Protein AF-0000000083435479 (afdb_homodimer)

Secondary structure (DSSP, 8-state):
-HHHHHHHHHHTT--TTSTTTTTHHHHHHHHHHHHTGGGG--HHHHHTT-EEE----S-EEEEEEEEEEEETTT--EEEEEEEEEEE-SSEEE-HHHHHHHHHHHHSSEE-HHHHHHHHHHHHHHHH--SEEEEEEEEEEHHHHSSSS--TT--EEEEEEEEHHHH-HHHHHHHHHHHS--/-HHHHHHHHHHTT--TTSTTTTTHHHHHHHHHHHHTGGGG--HHHHHTT-EEE----S-EEEEEEEEEEEETTT--EEEEEEEEEEE-SSEEE-HHHHHHHHHHHHSSEE-HHHHHHHHHHHHHHHH--SEEEEEEEEEEHHHHSSSS--TT--EEEEEEEEHHHH-HHHHHHHHHHHS--

Foldseek 3Di:
DLVVVCVVCVVVPHDCVDPPNVCVSVVVVVVLCQLQVLVVDDLCNQAVPFKDFDPFFDKDKDWFQKAWAAALVPRFIKIWIKIKIFGADRIDGDNVSLSVLLSSLRSRHDDVQVSQASSQVVVCVPRVTQKMKMKTKIDTCVQQVDDPNPPPDIDMYMDITHPCVVPVVNVVVSVVVRPDD/DLVVVCVVCVVVPHDCVDPPNVCVSVVVVVVLCQLQVLVVDDLCNQQVPFKDFDPFFDKDKDWFQKAWAAALVPRFIKIWIKIKIFGADRIDGDNVSLSVLLSSLRSRHDDVQVSQASSQVVVCVPRVTQKMKMKTKIDTCVQQVDDPNPPPDIDMYMDIDHPCVVPVVNVVVSVVVRPDD

pLDDT: mean 93.01, std 9.14, range [46.81, 98.81]

Nearest PDB structures (foldseek):
  1is7-assembly1_B  TM=9.855E-01  e=3.494E-28  Rattus norvegicus
  6z80-assembly1_A  TM=9.827E-01  e=1.754E-28  Homo sapiens
  1wm9-assembly1_A  TM=9.876E-01  e=1.303E-27  Thermus thermophilus HB8
  1is8-assembly1_D  TM=9.807E-01  e=4.025E-27  Rattus norvegicus
  1fb1-assembly1_C  TM=9.819E-01  e=9.837E-26  Homo sapiens

Sequence (362 aa):
MAGAVITLLECIGEDPTREGLVKTPMRMAKALLYNTKGYGQTLADVLNEAVFEEDHDEMVIVRDIDLYSMCEHHMVPFTGKVHIGYIPNGKVLGLSKLARVSEVFARRLQVQERLTKQIANAIMGVIEPKGVAVVIEATHMCMVMRGVEKSGASTVTSSVLGVFKSDPRTRSEFMSLIHRKMAGAVITLLECIGEDPTREGLVKTPMRMAKALLYNTKGYGQTLADVLNEAVFEEDHDEMVIVRDIDLYSMCEHHMVPFTGKVHIGYIPNGKVLGLSKLARVSEVFARRLQVQERLTKQIANAIMGVIEPKGVAVVIEATHMCMVMRGVEKSGASTVTSSVLGVFKSDPRTRSEFMSLIHRK

Radius of gyration: 23.78 Å; Cα contacts (8 Å, |Δi|>4): 732; chains: 2; bounding box: 47×68×49 Å

InterPro domains:
  IPR001474 GTP cyclohydrolase I [MF_00223] (1-179)
  IPR001474 GTP cyclohydrolase I [NF006826] (3-180)
  IPR001474 GTP cyclohydrolase I [PTHR11109] (1-180)
  IPR001474 GTP cyclohydrolase I [TIGR00063] (1-180)
  IPR018234 GTP cyclohydrolase I, conserved site [PS00859] (58-74)
  IPR018234 GTP cyclohydrolase I, conserved site [PS00860] (106-116)
  IPR020602 GTP cyclohydrolase I domain [PF01227] (3-178)
  IPR043133 GTP cyclohydrolase I, C-terminal/NADPH-dependent 7-cyano-7-deazaguanine reductase [G3DSA:3.30.1130.10] (49-181)
  IPR043134 GTP cyclohydrolase I, N-terminal domain [G3DSA:1.10.286.10] (1-46)

Organism: Bremia lactucae (NCBI:txid4779)

Structure (mmCIF, N/CA/C/O backbone):
data_AF-0000000083435479-model_v1
#
loop_
_entity.id
_entity.type
_entity.pdbx_description
1 polymer 'GTP cyclohydrolase 1'
#
loop_
_atom_site.group_PDB
_atom_site.id
_atom_site.type_symbol
_atom_site.label_atom_id
_atom_site.label_alt_id
_atom_site.label_comp_id
_atom_site.label_asym_id
_atom_site.label_entity_id
_atom_site.label_seq_id
_atom_site.pdbx_PDB_ins_code
_atom_site.Cartn_x
_atom_site.Cartn_y
_atom_site.Cartn_z
_atom_site.occupancy
_atom_site.B_iso_or_equiv
_atom_site.auth_seq_id
_atom_site.auth_comp_id
_atom_site.auth_asym_id
_atom_site.auth_atom_id
_atom_site.pdbx_PDB_model_num
ATOM 1 N N . MET A 1 1 ? -22.062 -3.887 -5.898 1 96.75 1 MET A N 1
ATOM 2 C CA . MET A 1 1 ? -20.766 -3.562 -5.289 1 96.75 1 MET A CA 1
ATOM 3 C C . MET A 1 1 ? -20.641 -2.062 -5.043 1 96.75 1 MET A C 1
ATOM 5 O O . MET A 1 1 ? -20.328 -1.635 -3.934 1 96.75 1 MET A O 1
ATOM 9 N N . ALA A 1 2 ? -21.047 -1.337 -6.055 1 97.75 2 ALA A N 1
ATOM 10 C CA . ALA A 1 2 ? -21 0.114 -5.902 1 97.75 2 ALA A CA 1
ATOM 11 C C . ALA A 1 2 ? -21.891 0.578 -4.758 1 97.75 2 ALA A C 1
ATOM 13 O O . ALA A 1 2 ? -21.547 1.503 -4.023 1 97.75 2 ALA A O 1
ATOM 14 N N . GLY A 1 3 ? -23.047 -0.05 -4.641 1 98.25 3 GLY A N 1
ATOM 15 C CA . GLY A 1 3 ? -23.938 0.265 -3.535 1 98.25 3 GLY A CA 1
ATOM 16 C C . GLY A 1 3 ? -23.312 0.017 -2.178 1 98.25 3 GLY A C 1
ATOM 17 O O . GLY A 1 3 ? -23.484 0.813 -1.252 1 98.25 3 GLY A O 1
ATOM 18 N N . ALA A 1 4 ? -22.641 -1.042 -2.061 1 98.62 4 ALA A N 1
ATOM 19 C CA . ALA A 1 4 ? -21.938 -1.346 -0.82 1 98.62 4 ALA A CA 1
ATOM 20 C C . ALA A 1 4 ? -20.859 -0.298 -0.529 1 98.62 4 ALA A C 1
ATOM 22 O O . ALA A 1 4 ? -20.672 0.094 0.624 1 98.62 4 ALA A O 1
ATOM 23 N N . VAL A 1 5 ? -20.203 0.191 -1.532 1 98.62 5 VAL A N 1
ATOM 24 C CA . VAL A 1 5 ? -19.172 1.204 -1.362 1 98.62 5 VAL A CA 1
ATOM 25 C C . VAL A 1 5 ? -19.812 2.518 -0.903 1 98.62 5 VAL A C 1
ATOM 27 O O . VAL A 1 5 ? -19.25 3.217 -0.053 1 98.62 5 VAL A O 1
ATOM 30 N N . ILE A 1 6 ? -20.938 2.838 -1.473 1 98.75 6 ILE A N 1
ATOM 31 C CA . ILE A 1 6 ? -21.656 4.027 -1.037 1 98.75 6 ILE A CA 1
ATOM 32 C C . ILE A 1 6 ? -21.953 3.938 0.461 1 98.75 6 ILE A C 1
ATOM 34 O O . ILE A 1 6 ? -21.75 4.91 1.194 1 98.75 6 ILE A O 1
ATOM 38 N N . THR A 1 7 ? -22.359 2.814 0.895 1 98.69 7 THR A N 1
ATOM 39 C CA . THR A 1 7 ? -22.625 2.6 2.312 1 98.69 7 THR A CA 1
ATOM 40 C C . THR A 1 7 ? -21.359 2.814 3.135 1 98.69 7 THR A C 1
ATOM 42 O O . THR A 1 7 ? -21.391 3.438 4.199 1 98.69 7 THR A O 1
ATOM 45 N N . LEU A 1 8 ? -20.219 2.301 2.67 1 98.62 8 LEU A N 1
ATOM 46 C CA . LEU A 1 8 ? -18.953 2.502 3.357 1 98.62 8 LEU A CA 1
ATOM 47 C C . LEU A 1 8 ? -18.625 3.986 3.48 1 98.62 8 LEU A C 1
ATOM 49 O O . LEU A 1 8 ? -18.234 4.453 4.551 1 98.62 8 LEU A O 1
ATOM 53 N N . LEU A 1 9 ? -18.766 4.703 2.355 1 98.62 9 LEU A N 1
ATOM 54 C CA . LEU A 1 9 ? -18.5 6.137 2.346 1 98.62 9 LEU A CA 1
ATOM 55 C C . LEU A 1 9 ? -19.375 6.859 3.367 1 98.62 9 LEU A C 1
ATOM 57 O O . LEU A 1 9 ? -18.875 7.699 4.125 1 98.62 9 LEU A O 1
ATOM 61 N N . GLU A 1 10 ? -20.594 6.531 3.441 1 98.5 10 GLU A N 1
ATOM 62 C CA . GLU A 1 10 ? -21.531 7.145 4.391 1 98.5 10 GLU A CA 1
ATOM 63 C C . GLU A 1 10 ? -21.125 6.82 5.828 1 98.5 10 GLU A C 1
ATOM 65 O O . GLU A 1 10 ? -21.219 7.68 6.711 1 98.5 10 GLU A O 1
ATOM 70 N N . CYS A 1 11 ? -20.719 5.652 6.023 1 98 11 CYS A N 1
ATOM 71 C CA . CYS A 1 11 ? -20.375 5.199 7.367 1 98 11 CYS A CA 1
ATOM 72 C C . CYS A 1 11 ? -19.156 5.945 7.902 1 98 11 CYS A C 1
ATOM 74 O O . CYS A 1 11 ? -19.031 6.137 9.109 1 98 11 CYS A O 1
ATOM 76 N N . ILE A 1 12 ? -18.281 6.375 7.039 1 97.75 12 ILE A N 1
ATOM 77 C CA . ILE A 1 12 ? -17.109 7.082 7.52 1 97.75 12 ILE A CA 1
ATOM 78 C C . ILE A 1 12 ? -17.375 8.578 7.559 1 97.75 12 ILE A C 1
ATOM 80 O O . ILE A 1 12 ? -16.469 9.375 7.816 1 97.75 12 ILE A O 1
ATOM 84 N N . GLY A 1 13 ? -18.594 9.008 7.227 1 96.75 13 GLY A N 1
ATOM 85 C CA . GLY A 1 13 ? -19.016 10.391 7.379 1 96.75 13 GLY A CA 1
ATOM 86 C C . GLY A 1 13 ? -18.875 11.203 6.105 1 96.75 13 GLY A C 1
ATOM 87 O O . GLY A 1 13 ? -18.922 12.438 6.137 1 96.75 13 GLY A O 1
ATOM 88 N N . GLU A 1 14 ? -18.734 10.492 4.953 1 97.44 14 GLU A N 1
ATOM 89 C CA . GLU A 1 14 ? -18.578 11.195 3.686 1 97.44 14 GLU A CA 1
ATOM 90 C C . GLU A 1 14 ? -19.906 11.32 2.957 1 97.44 14 GLU A C 1
ATOM 92 O O . GLU A 1 14 ? -20.859 10.586 3.25 1 97.44 14 GLU A O 1
ATOM 97 N N . ASP A 1 15 ? -19.906 12.352 2.117 1 97.56 15 ASP A N 1
ATOM 98 C CA . ASP A 1 15 ? -21.016 12.523 1.181 1 97.56 15 ASP A CA 1
ATOM 99 C C . ASP A 1 15 ? -20.672 11.93 -0.185 1 97.56 15 ASP A C 1
ATOM 101 O O . ASP A 1 15 ? -19.922 12.523 -0.958 1 97.56 15 ASP A O 1
ATOM 105 N N . PRO A 1 16 ? -21.266 10.797 -0.446 1 97.38 16 PRO A N 1
ATOM 106 C CA . PRO A 1 16 ? -20.922 10.125 -1.698 1 97.38 16 PRO A CA 1
ATOM 107 C C . PRO A 1 16 ? -21.312 10.93 -2.934 1 97.38 16 PRO A C 1
ATOM 109 O O . PRO A 1 16 ? -20.875 10.617 -4.043 1 97.38 16 PRO A O 1
ATOM 112 N N . THR A 1 17 ? -22.062 11.984 -2.756 1 97.25 17 THR A N 1
ATOM 113 C CA . THR A 1 17 ? -22.547 12.734 -3.906 1 97.25 17 THR A CA 1
ATOM 114 C C . THR A 1 17 ? -21.688 13.977 -4.137 1 97.25 17 THR A C 1
ATOM 116 O O . THR A 1 17 ? -21.875 14.695 -5.121 1 97.25 17 THR A O 1
ATOM 119 N N . ARG A 1 18 ? -20.766 14.219 -3.293 1 95.94 18 ARG A N 1
ATOM 120 C CA . ARG A 1 18 ? -19.938 15.406 -3.486 1 95.94 18 ARG A CA 1
ATOM 121 C C . ARG A 1 18 ? -18.984 15.219 -4.66 1 95.94 18 ARG A C 1
ATOM 123 O O . ARG A 1 18 ? -18.688 14.094 -5.059 1 95.94 18 ARG A O 1
ATOM 130 N N . GLU A 1 19 ? -18.422 16.422 -5.035 1 93.81 19 GLU A N 1
ATOM 131 C CA . GLU A 1 19 ? -17.438 16.406 -6.102 1 93.81 19 GLU A CA 1
ATOM 132 C C . GLU A 1 19 ? -16.188 15.609 -5.695 1 93.81 19 GLU A C 1
ATOM 134 O O . GLU A 1 19 ? -15.703 15.742 -4.57 1 93.81 19 GLU A O 1
ATOM 139 N N . GLY A 1 20 ? -15.734 14.695 -6.375 1 94.12 20 GLY A N 1
ATOM 140 C CA . GLY A 1 20 ? -14.555 13.891 -6.09 1 94.12 20 GLY A CA 1
ATOM 141 C C . GLY A 1 20 ? -14.883 12.453 -5.75 1 94.12 20 GLY A C 1
ATOM 142 O O . GLY A 1 20 ? -14.039 11.562 -5.895 1 94.12 20 GLY A O 1
ATOM 143 N N . LEU A 1 21 ? -16.156 12.281 -5.18 1 97.75 21 LEU A N 1
ATOM 144 C CA . LEU A 1 21 ? -16.484 10.938 -4.707 1 97.75 21 LEU A CA 1
ATOM 145 C C . LEU A 1 21 ? -17.578 10.305 -5.574 1 97.75 21 LEU A C 1
ATOM 147 O O . LEU A 1 21 ? -17.828 9.102 -5.477 1 97.75 21 LEU A O 1
ATOM 151 N N . VAL A 1 22 ? -18.156 11.07 -6.473 1 97.94 22 VAL A N 1
ATOM 152 C CA . VAL A 1 22 ? -19.312 10.609 -7.234 1 97.94 22 VAL A CA 1
ATOM 153 C C . VAL A 1 22 ? -18.953 9.328 -7.984 1 97.94 22 VAL A C 1
ATOM 155 O O . VAL A 1 22 ? -19.781 8.422 -8.094 1 97.94 22 VAL A O 1
ATOM 158 N N . LYS A 1 23 ? -17.812 9.289 -8.5 1 98.31 23 LYS A N 1
ATOM 159 C CA . LYS A 1 23 ? -17.422 8.133 -9.305 1 98.31 23 LYS A CA 1
ATOM 160 C C . LYS A 1 23 ? -16.641 7.121 -8.469 1 98.31 23 LYS A C 1
ATOM 162 O O . LYS A 1 23 ? -16.281 6.051 -8.961 1 98.31 23 LYS A O 1
ATOM 167 N N . THR A 1 24 ? -16.391 7.422 -7.199 1 98.5 24 THR A N 1
ATOM 168 C CA . THR A 1 24 ? -15.539 6.605 -6.34 1 98.5 24 THR A CA 1
ATOM 169 C C . THR A 1 24 ? -16.141 5.219 -6.145 1 98.5 24 THR A C 1
ATOM 171 O O . THR A 1 24 ? -15.438 4.211 -6.223 1 98.5 24 THR A O 1
ATOM 174 N N . PRO A 1 25 ? -17.469 5.102 -5.977 1 98.5 25 PRO A N 1
ATOM 175 C CA . PRO A 1 25 ? -18.031 3.766 -5.77 1 98.5 25 PRO A CA 1
ATOM 176 C C . PRO A 1 25 ? -17.766 2.822 -6.938 1 98.5 25 PRO A C 1
ATOM 178 O O . PRO A 1 25 ? -17.344 1.684 -6.734 1 98.5 25 PRO A O 1
ATOM 181 N N . MET A 1 26 ? -17.875 3.316 -8.109 1 98.38 26 MET A N 1
ATOM 182 C CA . MET A 1 26 ? -17.625 2.494 -9.289 1 98.38 26 MET A CA 1
ATOM 183 C C . MET A 1 26 ? -16.141 2.209 -9.461 1 98.38 26 MET A C 1
ATOM 185 O O . MET A 1 26 ? -15.75 1.086 -9.781 1 98.38 26 MET A O 1
ATOM 189 N N . ARG A 1 27 ? -15.305 3.195 -9.234 1 97.75 27 ARG A N 1
ATOM 190 C CA . ARG A 1 27 ? -13.867 3.039 -9.383 1 97.75 27 ARG A CA 1
ATOM 191 C C . ARG A 1 27 ? -13.312 2.051 -8.359 1 97.75 27 ARG A C 1
ATOM 193 O O . ARG A 1 27 ? -12.461 1.22 -8.688 1 97.75 27 ARG A O 1
ATOM 200 N N . MET A 1 28 ? -13.797 2.152 -7.156 1 97.94 28 MET A N 1
ATOM 201 C CA . MET A 1 28 ? -13.375 1.209 -6.125 1 97.94 28 MET A CA 1
ATOM 202 C C . MET A 1 28 ? -13.836 -0.205 -6.453 1 97.94 28 MET A C 1
ATOM 204 O O . MET A 1 28 ? -13.086 -1.165 -6.289 1 97.94 28 MET A O 1
ATOM 208 N N . ALA A 1 29 ? -15.047 -0.321 -6.914 1 97.69 29 ALA A N 1
ATOM 209 C CA . ALA A 1 29 ? -15.578 -1.622 -7.309 1 97.69 29 ALA A CA 1
ATOM 210 C C . ALA A 1 29 ? -14.734 -2.252 -8.406 1 97.69 29 ALA A C 1
ATOM 212 O O . ALA A 1 29 ? -14.344 -3.42 -8.312 1 97.69 29 ALA A O 1
ATOM 213 N N . LYS A 1 30 ? -14.414 -1.488 -9.391 1 97.06 30 LYS A N 1
ATOM 214 C CA . LYS A 1 30 ? -13.602 -1.979 -10.492 1 97.06 30 LYS A CA 1
ATOM 215 C C . LYS A 1 30 ? -12.203 -2.375 -10.016 1 97.06 30 LYS A C 1
ATOM 217 O O . LYS A 1 30 ? -11.664 -3.396 -10.445 1 97.06 30 LYS A O 1
ATOM 222 N N . ALA A 1 31 ? -11.672 -1.546 -9.156 1 96.25 31 ALA A N 1
ATOM 223 C CA . ALA A 1 31 ? -10.359 -1.847 -8.602 1 96.25 31 ALA A CA 1
ATOM 224 C C . ALA A 1 31 ? -10.375 -3.164 -7.828 1 96.25 31 ALA A C 1
ATOM 226 O O . ALA A 1 31 ? -9.469 -3.988 -7.977 1 96.25 31 ALA A O 1
ATOM 227 N N . LEU A 1 32 ? -11.398 -3.336 -7.023 1 97.38 32 LEU A N 1
ATOM 228 C CA . LEU A 1 32 ? -11.516 -4.559 -6.242 1 97.38 32 LEU A CA 1
ATOM 229 C C . LEU A 1 32 ? -11.664 -5.777 -7.148 1 97.38 32 LEU A C 1
ATOM 231 O O . LEU A 1 32 ? -11.023 -6.805 -6.93 1 97.38 32 LEU A O 1
ATOM 235 N N . LEU A 1 33 ? -12.43 -5.645 -8.188 1 97.31 33 LEU A N 1
ATOM 236 C CA . LEU A 1 33 ? -12.617 -6.742 -9.133 1 97.31 33 LEU A CA 1
ATOM 237 C C . LEU A 1 33 ? -11.312 -7.062 -9.859 1 97.31 33 LEU A C 1
ATOM 239 O O . LEU A 1 33 ? -10.984 -8.234 -10.062 1 97.31 33 LEU A O 1
ATOM 243 N N . TYR A 1 34 ? -10.641 -6.059 -10.219 1 96.44 34 TYR A N 1
ATOM 244 C CA . TYR A 1 34 ? -9.352 -6.27 -10.867 1 96.44 34 TYR A CA 1
ATOM 245 C C . TYR A 1 34 ? -8.383 -6.992 -9.938 1 96.44 34 TYR A C 1
ATOM 247 O O . TYR A 1 34 ? -7.711 -7.945 -10.344 1 96.44 34 TYR A O 1
ATOM 255 N N . ASN A 1 35 ? -8.344 -6.57 -8.68 1 96.25 35 ASN A N 1
ATOM 256 C CA . ASN A 1 35 ? -7.398 -7.105 -7.711 1 96.25 35 ASN A CA 1
ATOM 257 C C . ASN A 1 35 ? -7.773 -8.523 -7.289 1 96.25 35 ASN A C 1
ATOM 259 O O . ASN A 1 35 ? -6.992 -9.203 -6.617 1 96.25 35 ASN A O 1
ATOM 263 N N . THR A 1 36 ? -8.938 -8.961 -7.672 1 97.69 36 THR A N 1
ATOM 264 C CA . THR A 1 36 ? -9.359 -10.305 -7.309 1 97.69 36 THR A CA 1
ATOM 265 C C . THR A 1 36 ? -9.711 -11.117 -8.555 1 97.69 36 THR A C 1
ATOM 267 O O . THR A 1 36 ? -10.461 -12.094 -8.477 1 97.69 36 THR A O 1
ATOM 270 N N . LYS A 1 37 ? -9.234 -10.734 -9.672 1 96.38 37 LYS A N 1
ATOM 271 C CA . LYS A 1 37 ? -9.594 -11.352 -10.945 1 96.38 37 LYS A CA 1
ATOM 272 C C . LYS A 1 37 ? -9.062 -12.781 -11.031 1 96.38 37 LYS A C 1
ATOM 274 O O . LYS A 1 37 ? -9.539 -13.578 -11.844 1 96.38 37 LYS A O 1
ATOM 279 N N . GLY A 1 38 ? -8.133 -13.094 -10.172 1 96.38 38 GLY A N 1
ATOM 280 C CA . GLY A 1 38 ? -7.555 -14.43 -10.164 1 96.38 38 GLY A CA 1
ATOM 281 C C . GLY A 1 38 ? -8.562 -15.516 -9.828 1 96.38 38 GLY A C 1
ATOM 282 O O . GLY A 1 38 ? -8.359 -16.688 -10.172 1 96.38 38 GLY A O 1
ATOM 283 N N . TYR A 1 39 ? -9.617 -15.156 -9.156 1 96.38 39 TYR A N 1
ATOM 284 C CA . TYR A 1 39 ? -10.656 -16.125 -8.836 1 96.38 39 TYR A CA 1
ATOM 285 C C . TYR A 1 39 ? -11.281 -16.703 -10.102 1 96.38 39 TYR A C 1
ATOM 287 O O . TYR A 1 39 ? -11.75 -17.844 -10.102 1 96.38 39 TYR A O 1
ATOM 295 N N . GLY A 1 40 ? -11.227 -15.969 -11.125 1 94.94 40 GLY A N 1
ATOM 296 C CA . GLY A 1 40 ? -11.844 -16.406 -12.367 1 94.94 40 GLY A CA 1
ATOM 297 C C . GLY A 1 40 ? -10.844 -16.984 -13.352 1 94.94 40 GLY A C 1
ATOM 298 O O . GLY A 1 40 ? -11.18 -17.219 -14.516 1 94.94 40 GLY A O 1
ATOM 299 N N . GLN A 1 41 ? -9.688 -17.172 -12.906 1 94.19 41 GLN A N 1
ATOM 300 C CA . GLN A 1 41 ? -8.633 -17.656 -13.789 1 94.19 41 GLN A CA 1
ATOM 301 C C . GLN A 1 41 ? -8.148 -19.031 -13.344 1 94.19 41 GLN A C 1
ATOM 303 O O . GLN A 1 41 ? -8.141 -19.344 -12.156 1 94.19 41 GLN A O 1
ATOM 308 N N . THR A 1 42 ? -7.797 -19.828 -14.383 1 91 42 THR A N 1
ATOM 309 C CA . THR A 1 42 ? -7.137 -21.109 -14.141 1 91 42 THR A CA 1
ATOM 310 C C . THR A 1 42 ? -5.695 -21.078 -14.648 1 91 42 THR A C 1
ATOM 312 O O . THR A 1 42 ? -5.344 -20.234 -15.477 1 91 42 THR A O 1
ATOM 315 N N . LEU A 1 43 ? -4.91 -21.969 -14.109 1 90.25 43 LEU A N 1
ATOM 316 C CA . LEU A 1 43 ? -3.531 -22.062 -14.578 1 90.25 43 LEU A CA 1
ATOM 317 C C . LEU A 1 43 ? -3.48 -22.375 -16.062 1 90.25 43 LEU A C 1
ATOM 319 O O . LEU A 1 43 ? -2.6 -21.891 -16.781 1 90.25 43 LEU A O 1
ATOM 323 N N . ALA A 1 44 ? -4.402 -23.219 -16.469 1 86.44 44 ALA A N 1
ATOM 324 C CA . ALA A 1 44 ? -4.465 -23.578 -17.891 1 86.44 44 ALA A CA 1
ATOM 325 C C . ALA A 1 44 ? -4.648 -22.344 -18.766 1 86.44 44 ALA A C 1
ATOM 327 O O . ALA A 1 44 ? -4.062 -22.266 -19.844 1 86.44 44 ALA A O 1
ATOM 328 N N . ASP A 1 45 ? -5.402 -21.391 -18.328 1 84.06 45 ASP A N 1
ATOM 329 C CA . ASP A 1 45 ? -5.668 -20.156 -19.047 1 84.06 45 ASP A CA 1
ATOM 330 C C . ASP A 1 45 ? -4.383 -19.359 -19.281 1 84.06 45 ASP A C 1
ATOM 332 O O . ASP A 1 45 ? -4.242 -18.672 -20.281 1 84.06 45 ASP A O 1
ATOM 336 N N . VAL A 1 46 ? -3.457 -19.672 -18.359 1 82.31 46 VAL A N 1
ATOM 337 C CA . VAL A 1 46 ? -2.312 -18.766 -18.406 1 82.31 46 VAL A CA 1
ATOM 338 C C . VAL A 1 46 ? -1.089 -19.5 -18.938 1 82.31 46 VAL A C 1
ATOM 340 O O . VAL A 1 46 ? -0.182 -18.875 -19.5 1 82.31 46 VAL A O 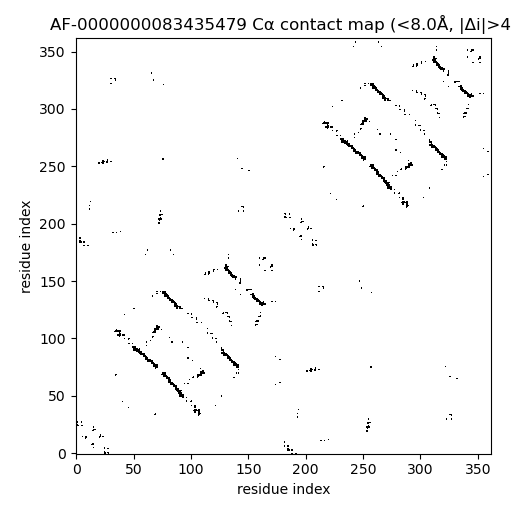1
ATOM 343 N N . LEU A 1 47 ? -1.048 -20.891 -19.016 1 82.81 47 LEU A N 1
ATOM 344 C CA . LEU A 1 47 ? 0.155 -21.656 -19.328 1 82.81 47 LEU A CA 1
ATOM 345 C C . LEU A 1 47 ? 0.058 -22.281 -20.719 1 82.81 47 LEU A C 1
ATOM 347 O O . LEU A 1 47 ? 1.013 -22.906 -21.188 1 82.81 47 LEU A O 1
ATOM 351 N N . ASN A 1 48 ? -0.951 -22.406 -21.484 1 71.38 48 ASN A N 1
ATOM 352 C CA . ASN A 1 48 ? -1.245 -23.203 -22.672 1 71.38 48 ASN A CA 1
ATOM 353 C C . ASN A 1 48 ? -0.029 -23.328 -23.578 1 71.38 48 ASN A C 1
ATOM 355 O O . ASN A 1 48 ? 0.275 -24.406 -24.078 1 71.38 48 ASN A O 1
ATOM 359 N N . GLU A 1 49 ? 0.825 -22.469 -23.688 1 67.62 49 GLU A N 1
ATOM 360 C CA . GLU A 1 49 ? 1.88 -22.578 -24.688 1 67.62 49 GLU A CA 1
ATOM 361 C C . GLU A 1 49 ? 3.238 -22.203 -24.109 1 67.62 49 GLU A C 1
ATOM 363 O O . GLU A 1 49 ? 4.18 -21.906 -24.844 1 67.62 49 GLU A O 1
ATOM 368 N N . ALA A 1 50 ? 3.406 -22.469 -22.875 1 74.19 50 ALA A N 1
ATOM 369 C CA . ALA A 1 50 ? 4.648 -21.891 -22.359 1 74.19 50 ALA A CA 1
ATOM 370 C C . ALA A 1 50 ? 5.504 -22.969 -21.688 1 74.19 50 ALA A C 1
ATOM 372 O O . ALA A 1 50 ? 6.336 -22.656 -20.828 1 74.19 50 ALA A O 1
ATOM 373 N N . VAL A 1 51 ? 5.23 -24.25 -22.078 1 80.38 51 VAL A N 1
ATOM 374 C CA . VAL A 1 51 ? 6.066 -25.344 -21.594 1 80.38 51 VAL A CA 1
ATOM 375 C C . VAL A 1 51 ? 6.969 -25.859 -22.703 1 80.38 51 VAL A C 1
ATOM 377 O O . VAL A 1 51 ? 6.484 -26.234 -23.781 1 80.38 51 VAL A O 1
ATOM 380 N N . PHE A 1 52 ? 8.234 -25.734 -22.406 1 86.25 52 PHE A N 1
ATOM 381 C CA . PHE A 1 52 ? 9.227 -26.094 -23.406 1 86.25 52 PHE A CA 1
ATOM 382 C C . PHE A 1 52 ? 10.031 -27.312 -22.953 1 86.25 52 PHE A C 1
ATOM 384 O O . PHE A 1 52 ? 10.398 -27.422 -21.781 1 86.25 52 PHE A O 1
ATOM 391 N N . GLU A 1 53 ? 10.227 -28.125 -23.969 1 87.94 53 GLU A N 1
ATOM 392 C CA . GLU A 1 53 ? 11.141 -29.234 -23.672 1 87.94 53 GLU A CA 1
ATOM 393 C C . GLU A 1 53 ? 12.594 -28.781 -23.719 1 87.94 53 GLU A C 1
ATOM 395 O O . GLU A 1 53 ? 13 -28.062 -24.656 1 87.94 53 GLU A O 1
ATOM 400 N N . GLU A 1 54 ? 13.242 -28.922 -22.609 1 82.31 54 GLU A N 1
ATOM 401 C CA . GLU A 1 54 ? 14.648 -28.531 -22.531 1 82.31 54 GLU A CA 1
ATOM 402 C C . GLU A 1 54 ? 15.445 -29.516 -21.672 1 82.31 54 GLU A C 1
ATOM 404 O O . GLU A 1 54 ? 15.008 -29.891 -20.594 1 82.31 54 GLU A O 1
ATOM 409 N N . ASP A 1 55 ? 16.641 -29.875 -22.266 1 83.44 55 ASP A N 1
ATOM 410 C CA . ASP A 1 55 ? 17.547 -30.734 -21.5 1 83.44 55 ASP A CA 1
ATOM 411 C C . ASP A 1 55 ? 18.422 -29.906 -20.562 1 83.44 55 ASP A C 1
ATOM 413 O O . ASP A 1 55 ? 19.609 -29.719 -20.828 1 83.44 55 ASP A O 1
ATOM 417 N N . HIS A 1 56 ? 17.828 -29.234 -19.672 1 79.12 56 HIS A N 1
ATOM 418 C CA . HIS A 1 56 ? 18.484 -28.422 -18.656 1 79.12 56 HIS A CA 1
ATOM 419 C C . HIS A 1 56 ? 18.266 -28.969 -17.25 1 79.12 56 HIS A C 1
ATOM 421 O O . HIS A 1 56 ? 17.109 -29.172 -16.844 1 79.12 56 HIS A O 1
ATOM 427 N N . ASP A 1 57 ? 19.391 -29.281 -16.641 1 85.56 57 ASP A N 1
ATOM 428 C CA . ASP A 1 57 ? 19.219 -29.922 -15.344 1 85.56 57 ASP A CA 1
ATOM 429 C C . ASP A 1 57 ? 19.75 -29.031 -14.219 1 85.56 57 ASP A C 1
ATOM 431 O O . ASP A 1 57 ? 19.953 -29.5 -13.094 1 85.56 57 ASP A O 1
ATOM 435 N N . GLU A 1 58 ? 19.953 -27.734 -14.578 1 92.19 58 GLU A N 1
ATOM 436 C CA . GLU A 1 58 ? 20.422 -26.781 -13.578 1 92.19 58 GLU A CA 1
ATOM 437 C C . GLU A 1 58 ? 19.281 -25.891 -13.078 1 92.19 58 GLU A C 1
ATOM 439 O O . GLU A 1 58 ? 18.266 -25.734 -13.758 1 92.19 58 GLU A O 1
ATOM 444 N N . MET A 1 59 ? 19.516 -25.281 -11.914 1 95.25 59 MET A N 1
ATOM 445 C CA . MET A 1 59 ? 18.516 -24.453 -11.258 1 95.25 59 MET A CA 1
ATOM 446 C C . MET A 1 59 ? 18.203 -23.203 -12.094 1 95.25 59 MET A C 1
ATOM 448 O O . MET A 1 59 ? 19.125 -22.547 -12.586 1 95.25 59 MET A O 1
ATOM 452 N N . VAL A 1 60 ? 16.984 -22.938 -12.305 1 95.62 60 VAL A N 1
ATOM 453 C CA . VAL A 1 60 ? 16.484 -21.719 -12.914 1 95.62 60 VAL A CA 1
ATOM 454 C C . VAL A 1 60 ? 15.844 -20.828 -11.852 1 95.62 60 VAL A C 1
ATOM 456 O O . VAL A 1 60 ? 15.016 -21.281 -11.07 1 95.62 60 VAL A O 1
ATOM 459 N N . ILE A 1 61 ? 16.281 -19.531 -11.805 1 96.25 61 ILE A N 1
ATOM 460 C CA . ILE A 1 61 ? 15.758 -18.609 -10.797 1 96.25 61 ILE A CA 1
ATOM 461 C C . ILE A 1 61 ? 15.219 -17.359 -11.469 1 96.25 61 ILE A C 1
ATOM 463 O O . ILE A 1 61 ? 15.883 -16.766 -12.328 1 96.25 61 ILE A O 1
ATOM 467 N N . VAL A 1 62 ? 14.039 -17 -11.156 1 96.19 62 VAL A N 1
ATOM 468 C CA . VAL A 1 62 ? 13.484 -15.695 -11.461 1 96.19 62 VAL A CA 1
ATOM 469 C C . VAL A 1 62 ? 13.188 -14.945 -10.164 1 96.19 62 VAL A C 1
ATOM 471 O O . VAL A 1 62 ? 12.367 -15.391 -9.352 1 96.19 62 VAL A O 1
ATOM 474 N N . ARG A 1 63 ? 13.875 -13.844 -9.938 1 95.44 63 ARG A N 1
ATOM 475 C CA . ARG A 1 63 ? 13.703 -13.133 -8.68 1 95.44 63 ARG A CA 1
ATOM 476 C C . ARG A 1 63 ? 13.141 -11.734 -8.914 1 95.44 63 ARG A C 1
ATOM 478 O O . ARG A 1 63 ? 13.047 -11.281 -10.055 1 95.44 63 ARG A O 1
ATOM 485 N N . ASP A 1 64 ? 12.648 -11.125 -7.957 1 94.56 64 ASP A N 1
ATOM 486 C CA . ASP A 1 64 ? 12.164 -9.75 -7.918 1 94.56 64 ASP A CA 1
ATOM 487 C C . ASP A 1 64 ? 10.938 -9.57 -8.805 1 94.56 64 ASP A C 1
ATOM 489 O O . ASP A 1 64 ? 10.805 -8.562 -9.492 1 94.56 64 ASP A O 1
ATOM 493 N N . ILE A 1 65 ? 10.102 -10.586 -8.805 1 94.31 65 ILE A N 1
ATOM 494 C CA . ILE A 1 65 ? 8.797 -10.438 -9.445 1 94.31 65 ILE A CA 1
ATOM 495 C C . ILE A 1 65 ? 7.883 -9.586 -8.562 1 94.31 65 ILE A C 1
ATOM 497 O O . ILE A 1 65 ? 7.695 -9.883 -7.383 1 94.31 65 ILE A O 1
ATOM 501 N N . ASP A 1 66 ? 7.359 -8.562 -9.102 1 93.69 66 ASP A N 1
ATOM 502 C CA . ASP A 1 66 ? 6.449 -7.719 -8.328 1 93.69 66 ASP A CA 1
ATOM 503 C C . ASP A 1 66 ? 5.215 -8.5 -7.891 1 93.69 66 ASP A C 1
ATOM 505 O O . ASP A 1 66 ? 4.664 -9.289 -8.664 1 93.69 66 ASP A O 1
ATOM 509 N N . LEU A 1 67 ? 4.883 -8.266 -6.676 1 95.44 67 LEU A N 1
ATOM 510 C CA . LEU A 1 67 ? 3.715 -8.93 -6.105 1 95.44 67 LEU A CA 1
ATOM 511 C C . LEU A 1 67 ? 2.727 -7.902 -5.559 1 95.44 67 LEU A C 1
ATOM 513 O O . LEU A 1 67 ? 3.102 -7.027 -4.777 1 95.44 67 LEU A O 1
ATOM 517 N N . TYR A 1 68 ? 1.51 -7.984 -5.969 1 95.75 68 TYR A N 1
ATOM 518 C CA . TYR A 1 68 ? 0.394 -7.203 -5.441 1 95.75 68 TYR A CA 1
ATOM 519 C C . TYR A 1 68 ? -0.776 -8.109 -5.07 1 95.75 68 TYR A C 1
ATOM 521 O O . TYR A 1 68 ? -1.269 -8.867 -5.906 1 95.75 68 TYR A O 1
ATOM 529 N N . SER A 1 69 ? -1.178 -8.023 -3.84 1 97.62 69 SER A N 1
ATOM 530 C CA . SER A 1 69 ? -2.277 -8.867 -3.379 1 97.62 69 SER A CA 1
ATOM 531 C C . SER A 1 69 ? -3.119 -8.156 -2.328 1 97.62 69 SER A C 1
ATOM 533 O O . SER A 1 69 ? -2.896 -6.977 -2.043 1 97.62 69 SER A O 1
ATOM 535 N N . MET A 1 70 ? -4.211 -8.805 -1.898 1 97.94 70 MET A N 1
ATOM 536 C CA . MET A 1 70 ? -5.109 -8.289 -0.869 1 97.94 70 MET A CA 1
ATOM 537 C C . MET A 1 70 ? -5.152 -9.227 0.334 1 97.94 70 MET A C 1
ATOM 539 O O . MET A 1 70 ? -5.383 -10.422 0.181 1 97.94 70 MET A O 1
ATOM 543 N N . CYS A 1 71 ? -4.883 -8.664 1.431 1 97.5 71 CYS A N 1
ATOM 544 C CA . CYS A 1 71 ? -4.941 -9.461 2.65 1 97.5 71 CYS A CA 1
ATOM 545 C C . CYS A 1 71 ? -6.352 -9.977 2.898 1 97.5 71 CYS A C 1
ATOM 547 O O . CYS A 1 71 ? -7.309 -9.203 2.908 1 97.5 71 CYS A O 1
ATOM 549 N N . GLU A 1 72 ? -6.41 -11.203 3.217 1 97.56 72 GLU A N 1
ATOM 550 C CA . GLU A 1 72 ? -7.684 -11.867 3.484 1 97.56 72 GLU A CA 1
ATOM 551 C C . GLU A 1 72 ? -8.312 -11.352 4.773 1 97.56 72 GLU A C 1
ATOM 553 O O . GLU A 1 72 ? -9.539 -11.273 4.883 1 97.56 72 GLU A O 1
ATOM 558 N N . HIS A 1 73 ? -7.551 -10.945 5.641 1 96.75 73 HIS A N 1
ATOM 559 C CA . HIS A 1 73 ? -8.031 -10.609 6.977 1 96.75 73 HIS A CA 1
ATOM 560 C C . HIS A 1 73 ? -8.656 -9.219 7.004 1 96.75 73 HIS A C 1
ATOM 562 O O . HIS A 1 73 ? -9.617 -8.977 7.742 1 96.75 73 HIS A O 1
ATOM 568 N N . HIS A 1 74 ? -8.109 -8.289 6.184 1 97.25 74 HIS A N 1
ATOM 569 C CA . HIS A 1 74 ? -8.555 -6.906 6.289 1 97.25 74 HIS A CA 1
ATOM 570 C C . HIS A 1 74 ? -8.969 -6.355 4.93 1 97.25 74 HIS A C 1
ATOM 572 O O . HIS A 1 74 ? -9.484 -5.238 4.836 1 97.25 74 HIS A O 1
ATOM 578 N N . MET A 1 75 ? -8.727 -7.07 3.811 1 97.81 75 MET A N 1
ATOM 579 C CA . MET A 1 75 ? -8.969 -6.613 2.445 1 97.81 75 MET A CA 1
ATOM 580 C C . MET A 1 75 ? -8.18 -5.344 2.145 1 97.81 75 MET A C 1
ATOM 582 O O . MET A 1 75 ? -8.688 -4.434 1.493 1 97.81 75 MET A O 1
ATOM 586 N N . VAL A 1 76 ? -6.969 -5.273 2.725 1 96.75 76 VAL A N 1
ATOM 587 C CA . VAL A 1 76 ? -6.004 -4.203 2.484 1 96.75 76 VAL A CA 1
ATOM 588 C C . VAL A 1 76 ? -4.805 -4.754 1.716 1 96.75 76 VAL A C 1
ATOM 590 O O . VAL A 1 76 ? -4.367 -5.883 1.956 1 96.75 76 VAL A O 1
ATOM 593 N N . PRO A 1 77 ? -4.273 -3.953 0.816 1 96.62 77 PRO A N 1
ATOM 594 C CA . PRO A 1 77 ? -3.205 -4.461 -0.045 1 96.62 77 PRO A CA 1
ATOM 595 C C . PRO A 1 77 ? -1.955 -4.859 0.738 1 96.62 77 PRO A C 1
ATOM 597 O O . PRO A 1 77 ? -1.678 -4.285 1.796 1 96.62 77 PRO A O 1
ATOM 600 N N . PHE A 1 78 ? -1.301 -5.836 0.281 1 96.25 78 PHE A N 1
ATOM 601 C CA . PHE A 1 78 ? 0.113 -6.043 0.573 1 96.25 78 PHE A CA 1
ATOM 602 C C . PHE A 1 78 ? 0.912 -6.219 -0.713 1 96.25 78 PHE A C 1
ATOM 604 O O . PHE A 1 78 ? 0.376 -6.672 -1.726 1 96.25 78 PHE A O 1
ATOM 611 N N . THR A 1 79 ? 2.119 -5.75 -0.685 1 94.69 79 THR A N 1
ATOM 612 C CA . THR A 1 79 ? 2.947 -5.715 -1.884 1 94.69 79 THR A CA 1
ATOM 613 C C . THR A 1 79 ? 4.379 -6.133 -1.563 1 94.69 79 THR A C 1
ATOM 615 O O . THR A 1 79 ? 4.828 -6.012 -0.42 1 94.69 79 THR A O 1
ATOM 618 N N . GLY A 1 80 ? 5.078 -6.656 -2.584 1 94.44 80 GLY A N 1
ATOM 619 C CA . GLY A 1 80 ? 6.449 -7.09 -2.393 1 94.44 80 GLY A CA 1
ATOM 620 C C . GLY A 1 80 ? 7.027 -7.793 -3.607 1 94.44 80 GLY A C 1
ATOM 621 O O . GLY A 1 80 ? 6.82 -7.355 -4.742 1 94.44 80 GLY A O 1
ATOM 622 N N . LYS A 1 81 ? 7.82 -8.773 -3.279 1 96.38 81 LYS A N 1
ATOM 623 C CA . LYS A 1 81 ? 8.523 -9.508 -4.332 1 96.38 81 LYS A CA 1
ATOM 624 C C . LYS A 1 81 ? 8.352 -11.016 -4.152 1 96.38 81 LYS A C 1
ATOM 626 O O . LYS A 1 81 ? 8.375 -11.523 -3.027 1 96.38 81 LYS A O 1
ATOM 631 N N . VAL A 1 82 ? 8.25 -11.633 -5.277 1 97.38 82 VAL A N 1
ATOM 632 C CA . VAL A 1 82 ? 8.273 -13.094 -5.34 1 97.38 82 VAL A CA 1
ATOM 633 C C . VAL A 1 82 ? 9.562 -13.562 -6.008 1 97.38 82 VAL A C 1
ATOM 635 O O . VAL A 1 82 ? 9.992 -12.992 -7.012 1 97.38 82 VAL A O 1
ATOM 638 N N . HIS A 1 83 ? 10.219 -14.5 -5.391 1 98.06 83 HIS A N 1
ATOM 639 C CA . HIS A 1 83 ? 11.367 -15.203 -5.961 1 98.06 83 HIS A CA 1
ATOM 640 C C . HIS A 1 83 ? 11.047 -16.672 -6.188 1 98.06 83 HIS A C 1
ATOM 642 O O . HIS A 1 83 ? 10.57 -17.359 -5.281 1 98.06 83 HIS A O 1
ATOM 648 N N . ILE A 1 84 ? 11.305 -17.156 -7.41 1 98 84 ILE A N 1
ATOM 649 C CA . ILE A 1 84 ? 10.969 -18.531 -7.773 1 98 84 ILE A CA 1
ATOM 650 C C . ILE A 1 84 ? 12.203 -19.234 -8.328 1 98 84 ILE A C 1
ATOM 652 O O . ILE A 1 84 ? 12.891 -18.688 -9.195 1 98 84 ILE A O 1
ATOM 656 N N . GLY A 1 85 ? 12.531 -20.375 -7.746 1 97.38 85 GLY A N 1
ATOM 657 C CA . GLY A 1 85 ? 13.547 -21.266 -8.281 1 97.38 85 GLY A CA 1
ATOM 658 C C . GLY A 1 85 ? 13.023 -22.672 -8.531 1 97.38 85 GLY A C 1
ATOM 659 O O . GLY A 1 85 ? 12.172 -23.172 -7.785 1 97.38 85 GLY A O 1
ATOM 660 N N . TYR A 1 86 ? 13.484 -23.297 -9.609 1 96.94 86 TYR A N 1
ATOM 661 C CA . TYR A 1 86 ? 13.156 -24.688 -9.836 1 96.94 86 TYR A CA 1
ATOM 662 C C . TYR A 1 86 ? 14.266 -25.391 -10.609 1 96.94 86 TYR A C 1
ATOM 664 O O . TYR A 1 86 ? 15.102 -24.734 -11.242 1 96.94 86 TYR A O 1
ATOM 672 N N . ILE A 1 87 ? 14.32 -26.672 -10.469 1 97.06 87 ILE A N 1
ATOM 673 C CA . ILE A 1 87 ? 15.227 -27.516 -11.227 1 97.06 87 ILE A CA 1
ATOM 674 C C . ILE A 1 87 ? 14.422 -28.375 -12.203 1 97.06 87 ILE A C 1
ATOM 676 O O . ILE A 1 87 ? 13.664 -29.25 -11.789 1 97.06 87 ILE A O 1
ATOM 680 N N . PRO A 1 88 ? 14.648 -28.109 -13.5 1 96.06 88 PRO A N 1
ATOM 681 C CA . PRO A 1 88 ? 13.828 -28.766 -14.508 1 96.06 88 PRO A CA 1
ATOM 682 C C . PRO A 1 88 ? 14.008 -30.281 -14.523 1 96.06 88 PRO A C 1
ATOM 684 O O . PRO A 1 88 ? 15.055 -30.797 -14.094 1 96.06 88 PRO A O 1
ATOM 687 N N . ASN A 1 89 ? 12.984 -30.969 -14.93 1 94.5 89 ASN A N 1
ATOM 688 C CA . ASN A 1 89 ? 12.969 -32.375 -15.273 1 94.5 89 ASN A CA 1
ATOM 689 C C . ASN A 1 89 ? 12.461 -32.625 -16.703 1 94.5 89 ASN A C 1
ATOM 691 O O . ASN A 1 89 ? 11.414 -33.219 -16.891 1 94.5 89 ASN A O 1
ATOM 695 N N . GLY A 1 90 ? 13.242 -31.984 -17.672 1 92.5 90 GLY A N 1
ATOM 696 C CA . GLY A 1 90 ? 12.922 -32.156 -19.078 1 92.5 90 GLY A CA 1
ATOM 697 C C . GLY A 1 90 ? 12.023 -31.062 -19.625 1 92.5 90 GLY A C 1
ATOM 698 O O . GLY A 1 90 ? 11.781 -31 -20.828 1 92.5 90 GLY A O 1
ATOM 699 N N . LYS A 1 91 ? 11.461 -30.234 -18.703 1 91.31 91 LYS A N 1
ATOM 700 C CA . LYS A 1 91 ? 10.562 -29.156 -19.109 1 91.31 91 LYS A CA 1
ATOM 701 C C . LYS A 1 91 ? 10.953 -27.828 -18.453 1 91.31 91 LYS A C 1
ATOM 703 O O . LYS A 1 91 ? 11.359 -27.812 -17.297 1 91.31 91 LYS A O 1
ATOM 708 N N . VAL A 1 92 ? 10.867 -26.797 -19.25 1 91.5 92 VAL A N 1
ATOM 709 C CA . VAL A 1 92 ? 11.117 -25.469 -18.719 1 91.5 92 VAL A CA 1
ATOM 710 C C . VAL A 1 92 ? 9.914 -24.562 -19 1 91.5 92 VAL A C 1
ATOM 712 O O . VAL A 1 92 ? 9.203 -24.766 -19.984 1 91.5 92 VAL A O 1
ATOM 715 N N . LEU A 1 93 ? 9.758 -23.672 -18.156 1 90.12 93 LEU A N 1
ATOM 716 C CA . LEU A 1 93 ? 8.695 -22.688 -18.297 1 90.12 93 LEU A CA 1
ATOM 717 C C . LEU A 1 93 ? 9.242 -21.344 -18.766 1 90.12 93 LEU A C 1
ATOM 719 O O . LEU A 1 93 ? 10.328 -20.938 -18.344 1 90.12 93 LEU A O 1
ATOM 723 N N . GLY A 1 94 ? 8.453 -20.656 -19.609 1 86.69 94 GLY A N 1
ATOM 724 C CA . GLY A 1 94 ? 8.836 -19.297 -19.953 1 86.69 94 GLY A CA 1
ATOM 725 C C . GLY A 1 94 ? 8.914 -18.375 -18.75 1 86.69 94 GLY A C 1
ATOM 726 O O . GLY A 1 94 ? 8.117 -18.5 -17.812 1 86.69 94 GLY A O 1
ATOM 727 N N . LEU A 1 95 ? 9.875 -17.516 -18.75 1 83.81 95 LEU A N 1
ATOM 728 C CA . LEU A 1 95 ? 10.125 -16.641 -17.609 1 83.81 95 LEU A CA 1
ATOM 729 C C . LEU A 1 95 ? 8.898 -15.797 -17.297 1 83.81 95 LEU A C 1
ATOM 731 O O . LEU A 1 95 ? 8.523 -15.641 -16.125 1 83.81 95 LEU A O 1
ATOM 735 N N . SER A 1 96 ? 8.18 -15.32 -18.234 1 88.5 96 SER A N 1
ATOM 736 C CA . SER A 1 96 ? 7.008 -14.469 -18.031 1 88.5 96 SER A CA 1
ATOM 737 C C . SER A 1 96 ? 5.84 -15.258 -17.469 1 88.5 96 SER A C 1
ATOM 739 O O . SER A 1 96 ? 4.938 -14.688 -16.844 1 88.5 96 SER A O 1
ATOM 741 N N . LYS A 1 97 ? 5.945 -16.531 -17.656 1 91.62 97 LYS A N 1
ATOM 742 C CA . LYS A 1 97 ? 4.852 -17.375 -17.188 1 91.62 97 LYS A CA 1
ATOM 743 C C . LYS A 1 97 ? 4.91 -17.578 -15.672 1 91.62 97 LYS A C 1
ATOM 745 O O . LYS A 1 97 ? 3.877 -17.75 -15.023 1 91.62 97 LYS A O 1
ATOM 750 N N . LEU A 1 98 ? 6.117 -17.562 -15.156 1 92.88 98 LEU A N 1
ATOM 751 C CA . LEU A 1 98 ? 6.238 -17.656 -13.711 1 92.88 98 LEU A CA 1
ATOM 752 C C . LEU A 1 98 ? 5.555 -16.469 -13.031 1 92.88 98 LEU A C 1
ATOM 754 O O . LEU A 1 98 ? 4.859 -16.641 -12.031 1 92.88 98 LEU A O 1
ATOM 758 N N . ALA A 1 99 ? 5.727 -15.289 -13.633 1 92.25 99 ALA A N 1
ATOM 759 C CA . ALA A 1 99 ? 5.059 -14.094 -13.125 1 92.25 99 ALA A CA 1
ATOM 760 C C . ALA A 1 99 ? 3.543 -14.219 -13.25 1 92.25 99 ALA A C 1
ATOM 762 O O . ALA A 1 99 ? 2.807 -13.836 -12.336 1 92.25 99 ALA A O 1
ATOM 763 N N . ARG A 1 100 ? 3.127 -14.789 -14.266 1 93.19 100 ARG A N 1
ATOM 764 C CA . ARG A 1 100 ? 1.696 -14.93 -14.508 1 93.19 100 ARG A CA 1
ATOM 765 C C . ARG A 1 100 ? 1.066 -15.922 -13.531 1 93.19 100 ARG A C 1
ATOM 767 O O . ARG A 1 100 ? -0.041 -15.695 -13.039 1 93.19 100 ARG A O 1
ATOM 774 N N . VAL A 1 101 ? 1.779 -17.016 -13.305 1 94.44 101 VAL A N 1
ATOM 775 C CA . VAL A 1 101 ? 1.305 -17.984 -12.32 1 94.44 101 VAL A CA 1
ATOM 776 C C . VAL A 1 101 ? 1.14 -17.312 -10.969 1 94.44 101 VAL A C 1
ATOM 778 O O . VAL A 1 101 ? 0.121 -17.484 -10.297 1 94.44 101 VAL A O 1
ATOM 781 N N . SER A 1 102 ? 2.125 -16.516 -10.586 1 95.56 102 SER A N 1
ATOM 782 C CA . SER A 1 102 ? 2.059 -15.797 -9.32 1 95.56 102 SER A CA 1
ATOM 783 C C . SER A 1 102 ? 0.853 -14.859 -9.281 1 95.56 102 SER A C 1
ATOM 785 O O . SER A 1 102 ? 0.145 -14.797 -8.273 1 95.56 102 SER A O 1
ATOM 787 N N . GLU A 1 103 ? 0.58 -14.227 -10.344 1 94.5 103 GLU A N 1
ATOM 788 C CA . GLU A 1 103 ? -0.493 -13.242 -10.414 1 94.5 103 GLU A CA 1
ATOM 789 C C . GLU A 1 103 ? -1.86 -13.898 -10.25 1 94.5 103 GLU A C 1
ATOM 791 O O . GLU A 1 103 ? -2.752 -13.336 -9.609 1 94.5 103 GLU A O 1
ATOM 796 N N . VAL A 1 104 ? -2.018 -15.078 -10.836 1 96.25 104 VAL A N 1
ATOM 797 C CA . VAL A 1 104 ? -3.289 -15.789 -10.758 1 96.25 104 VAL A CA 1
ATOM 798 C C . VAL A 1 104 ? -3.678 -15.992 -9.297 1 96.25 104 VAL A C 1
ATOM 800 O O . VAL A 1 104 ? -4.836 -15.789 -8.922 1 96.25 104 VAL A O 1
ATOM 803 N N . PHE A 1 105 ? -2.703 -16.328 -8.5 1 97.56 105 PHE A N 1
ATOM 804 C CA . PHE A 1 105 ? -2.99 -16.594 -7.094 1 97.56 105 PHE A CA 1
ATOM 805 C C . PHE A 1 105 ? -2.967 -15.305 -6.277 1 97.56 105 PHE A C 1
ATOM 807 O O . PHE A 1 105 ? -3.705 -15.172 -5.297 1 97.56 105 PHE A O 1
ATOM 814 N N . ALA A 1 106 ? -2.107 -14.375 -6.664 1 97.81 106 ALA A N 1
ATOM 815 C CA . ALA A 1 106 ? -1.955 -13.141 -5.898 1 97.81 106 ALA A CA 1
ATOM 816 C C . ALA A 1 106 ? -3.203 -12.273 -6.008 1 97.81 106 ALA A C 1
ATOM 818 O O . ALA A 1 106 ? -3.537 -11.539 -5.074 1 97.81 106 ALA A O 1
ATOM 819 N N . ARG A 1 107 ? -3.895 -12.359 -7.164 1 97.06 107 ARG A N 1
ATOM 820 C CA . ARG A 1 107 ? -5.09 -11.547 -7.395 1 97.06 107 ARG A CA 1
ATOM 821 C C . ARG A 1 107 ? -6.324 -12.219 -6.801 1 97.06 107 ARG A C 1
ATOM 823 O O . ARG A 1 107 ? -7.336 -12.383 -7.484 1 97.06 107 ARG A O 1
ATOM 830 N N . ARG A 1 108 ? -6.191 -12.609 -5.578 1 97.94 108 ARG A N 1
ATOM 831 C CA . ARG A 1 108 ? -7.203 -13.156 -4.68 1 97.94 108 ARG A CA 1
ATOM 832 C C . ARG A 1 108 ? -7.039 -12.602 -3.268 1 97.94 108 ARG A C 1
ATOM 834 O O . ARG A 1 108 ? -6.062 -11.906 -2.977 1 97.94 108 ARG A O 1
ATOM 841 N N . LEU A 1 109 ? -8.078 -12.734 -2.42 1 98.5 109 LEU A N 1
ATOM 842 C CA . LEU A 1 109 ? -7.828 -12.539 -0.996 1 98.5 109 LEU A CA 1
ATOM 843 C C . LEU A 1 109 ? -6.902 -13.617 -0.452 1 98.5 109 LEU A C 1
ATOM 845 O O . LEU A 1 109 ? -7.184 -14.812 -0.588 1 98.5 109 LEU A O 1
ATOM 849 N N . GLN A 1 110 ? -5.801 -13.141 0.16 1 98.44 110 GLN A N 1
ATOM 850 C CA . GLN A 1 110 ? -4.754 -14.133 0.408 1 98.44 110 GLN A CA 1
ATOM 851 C C . GLN A 1 110 ? -4.176 -13.977 1.812 1 98.44 110 GLN A C 1
ATOM 853 O O . GLN A 1 110 ? -4.23 -12.891 2.396 1 98.44 110 GLN A O 1
ATOM 858 N N . VAL A 1 111 ? -3.752 -15.031 2.396 1 98.38 111 VAL A N 1
ATOM 859 C CA . VAL A 1 111 ? -2.727 -15.133 3.43 1 98.38 111 VAL A CA 1
ATOM 860 C C . VAL A 1 111 ? -1.376 -15.445 2.787 1 98.38 111 VAL A C 1
ATOM 862 O O . VAL A 1 111 ? -1.272 -16.344 1.945 1 98.38 111 VAL A O 1
ATOM 865 N N . GLN A 1 112 ? -0.34 -14.664 3.135 1 98.5 112 GLN A N 1
ATOM 866 C CA . GLN A 1 112 ? 0.93 -14.758 2.422 1 98.5 112 GLN A CA 1
ATOM 867 C C . GLN A 1 112 ? 1.472 -16.188 2.447 1 98.5 112 GLN A C 1
ATOM 869 O O . GLN A 1 112 ? 2.018 -16.672 1.451 1 98.5 112 GLN A O 1
ATOM 874 N N . GLU A 1 113 ? 1.319 -16.875 3.57 1 98.5 113 GLU A N 1
ATOM 875 C CA . GLU A 1 113 ? 1.766 -18.266 3.699 1 98.5 113 GLU A CA 1
ATOM 876 C C . GLU A 1 113 ? 1.074 -19.156 2.68 1 98.5 113 GLU A C 1
ATOM 878 O O . GLU A 1 113 ? 1.727 -19.969 2.014 1 98.5 113 GLU A O 1
ATOM 883 N N . ARG A 1 114 ? -0.211 -19 2.568 1 98.44 114 ARG A N 1
ATOM 884 C CA . ARG A 1 114 ? -1.002 -19.781 1.627 1 98.44 114 ARG A CA 1
ATOM 885 C C . ARG A 1 114 ? -0.63 -19.453 0.186 1 98.44 114 ARG A C 1
ATOM 887 O O . ARG A 1 114 ? -0.479 -20.344 -0.646 1 98.44 114 ARG A O 1
ATOM 894 N N . LEU A 1 115 ? -0.477 -18.172 -0.044 1 98.75 115 LEU A N 1
ATOM 895 C CA . LEU A 1 115 ? -0.103 -17.719 -1.376 1 98.75 115 LEU A CA 1
ATOM 896 C C . LEU A 1 115 ? 1.216 -18.344 -1.818 1 98.75 115 LEU A C 1
ATOM 898 O O . LEU A 1 115 ? 1.321 -18.859 -2.936 1 98.75 115 LEU A O 1
ATOM 902 N N . THR A 1 116 ? 2.205 -18.359 -0.94 1 98.81 116 THR A N 1
ATOM 903 C CA . THR A 1 116 ? 3.529 -18.906 -1.228 1 98.81 116 THR A CA 1
ATOM 904 C C . THR A 1 116 ? 3.438 -20.375 -1.601 1 98.81 116 THR A C 1
ATOM 906 O O . THR A 1 116 ? 4.02 -20.812 -2.598 1 98.81 116 THR A O 1
ATOM 909 N N . LYS A 1 117 ? 2.66 -21.078 -0.896 1 98.75 117 LYS A N 1
ATOM 910 C CA . LYS A 1 117 ? 2.479 -22.5 -1.133 1 98.75 117 LYS A CA 1
ATOM 911 C C . LYS A 1 117 ? 1.748 -22.75 -2.449 1 98.75 117 LYS A C 1
ATOM 913 O O . LYS A 1 117 ? 2.107 -23.656 -3.201 1 98.75 117 LYS A O 1
ATOM 918 N N . GLN A 1 118 ? 0.729 -22.016 -2.682 1 98.44 118 GLN A N 1
ATOM 919 C CA . GLN A 1 118 ? -0.067 -22.156 -3.895 1 98.44 118 GLN A CA 1
ATOM 920 C C . GLN A 1 118 ? 0.797 -22 -5.145 1 98.44 118 GLN A C 1
ATOM 922 O O . GLN A 1 118 ? 0.674 -22.766 -6.094 1 98.44 118 GLN A O 1
ATOM 927 N N . ILE A 1 119 ? 1.662 -21.016 -5.113 1 98.25 119 ILE A N 1
ATOM 928 C CA . ILE A 1 119 ? 2.527 -20.781 -6.262 1 98.25 119 ILE A CA 1
ATOM 929 C C . ILE A 1 119 ? 3.471 -21.953 -6.461 1 98.25 119 ILE A C 1
ATOM 931 O O . ILE A 1 119 ? 3.607 -22.469 -7.574 1 98.25 119 ILE A O 1
ATOM 935 N N . ALA A 1 120 ? 4.09 -22.438 -5.395 1 98.44 120 ALA A N 1
ATOM 936 C CA . ALA A 1 120 ? 5.012 -23.562 -5.473 1 98.44 120 ALA A CA 1
ATOM 937 C C . ALA A 1 120 ? 4.32 -24.812 -6.02 1 98.44 120 ALA A C 1
ATOM 939 O O . ALA A 1 120 ? 4.824 -25.453 -6.938 1 98.44 120 ALA A O 1
ATOM 940 N N . ASN A 1 121 ? 3.158 -25.094 -5.492 1 98.19 121 ASN A N 1
ATOM 941 C CA . ASN A 1 121 ? 2.41 -26.281 -5.91 1 98.19 121 ASN A CA 1
ATOM 942 C C . ASN A 1 121 ? 1.979 -26.188 -7.371 1 98.19 121 ASN A C 1
ATOM 944 O O . ASN A 1 121 ? 1.979 -27.188 -8.086 1 98.19 121 ASN A O 1
ATOM 948 N N . ALA A 1 122 ? 1.608 -25.016 -7.703 1 96.75 122 ALA A N 1
ATOM 949 C CA . ALA A 1 122 ? 1.178 -24.812 -9.086 1 96.75 122 ALA A CA 1
ATOM 950 C C . ALA A 1 122 ? 2.311 -25.109 -10.062 1 96.75 122 ALA A C 1
ATOM 952 O O . ALA A 1 122 ? 2.111 -25.828 -11.055 1 96.75 122 ALA A O 1
ATOM 953 N N . ILE A 1 123 ? 3.494 -24.594 -9.789 1 95.12 123 ILE A N 1
ATOM 954 C CA . ILE A 1 123 ? 4.645 -24.797 -10.656 1 95.12 123 ILE A CA 1
ATOM 955 C C . ILE A 1 123 ? 5.02 -26.281 -10.672 1 95.12 123 ILE A C 1
ATOM 957 O O . ILE A 1 123 ? 5.309 -26.844 -11.727 1 95.12 123 ILE A O 1
ATOM 961 N N . MET A 1 124 ? 4.977 -26.922 -9.539 1 95.81 124 MET A N 1
ATOM 962 C CA . MET A 1 124 ? 5.258 -28.344 -9.43 1 95.81 124 MET A CA 1
ATOM 963 C C . MET A 1 124 ? 4.324 -29.156 -10.32 1 95.81 124 MET A C 1
ATOM 965 O O . MET A 1 124 ? 4.758 -30.094 -11 1 95.81 124 MET A O 1
ATOM 969 N N . GLY A 1 125 ? 3.08 -28.734 -10.289 1 93.62 125 GLY A N 1
ATOM 970 C CA . GLY A 1 125 ? 2.066 -29.453 -11.047 1 93.62 125 GLY A CA 1
ATOM 971 C C . GLY A 1 125 ? 2.16 -29.219 -12.547 1 93.62 125 GLY A C 1
ATOM 972 O O . GLY A 1 125 ? 1.932 -30.125 -13.336 1 93.62 125 GLY A O 1
ATOM 973 N N . VAL A 1 126 ? 2.582 -28.031 -12.93 1 90.06 126 VAL A N 1
ATOM 974 C CA . VAL A 1 126 ? 2.523 -27.625 -14.328 1 90.06 126 VAL A CA 1
ATOM 975 C C . VAL A 1 126 ? 3.693 -28.234 -15.102 1 90.06 126 VAL A C 1
ATOM 977 O O . VAL A 1 126 ? 3.518 -28.734 -16.203 1 90.06 126 VAL A O 1
ATOM 980 N N . ILE A 1 127 ? 4.918 -28.25 -14.5 1 90.69 127 ILE A N 1
ATOM 981 C CA . ILE A 1 127 ? 6.043 -28.672 -15.328 1 90.69 127 ILE A CA 1
ATOM 982 C C . ILE A 1 127 ? 6.746 -29.859 -14.672 1 90.69 127 ILE A C 1
ATOM 984 O O . ILE A 1 127 ? 7.742 -30.375 -15.195 1 90.69 127 ILE A O 1
ATOM 988 N N . GLU A 1 128 ? 6.242 -30.266 -13.477 1 94.06 128 GLU A N 1
ATOM 989 C CA . GLU A 1 128 ? 6.742 -31.453 -12.781 1 94.06 128 GLU A CA 1
ATOM 990 C C . GLU A 1 128 ? 8.266 -31.438 -12.711 1 94.06 128 GLU A C 1
ATOM 992 O O . GLU A 1 128 ? 8.914 -32.438 -13.086 1 94.06 128 GLU A O 1
ATOM 997 N N . PRO A 1 129 ? 8.805 -30.359 -12.219 1 96.88 129 PRO A N 1
ATOM 998 C CA . PRO A 1 129 ? 10.258 -30.312 -12.047 1 96.88 129 PRO A CA 1
ATOM 999 C C . PRO A 1 129 ? 10.766 -31.234 -10.953 1 96.88 129 PRO A C 1
ATOM 1001 O O . PRO A 1 129 ? 9.969 -31.906 -10.281 1 96.88 129 PRO A O 1
ATOM 1004 N N . LYS A 1 130 ? 12.078 -31.312 -10.844 1 97.69 130 LYS A N 1
ATOM 1005 C CA . LYS A 1 130 ? 12.664 -32.094 -9.742 1 97.69 130 LYS A CA 1
ATOM 1006 C C . LYS A 1 130 ? 12.336 -31.438 -8.391 1 97.69 130 LYS A C 1
ATOM 1008 O O . LYS A 1 130 ? 12.266 -32.125 -7.375 1 97.69 130 LYS A O 1
ATOM 1013 N N . GLY A 1 131 ? 12.172 -30.141 -8.406 1 97.88 131 GLY A N 1
ATOM 1014 C CA . GLY A 1 131 ? 11.812 -29.375 -7.223 1 97.88 131 GLY A CA 1
ATOM 1015 C C . GLY A 1 131 ? 11.539 -27.906 -7.52 1 97.88 131 GLY A C 1
ATOM 1016 O O . GLY A 1 131 ? 11.883 -27.406 -8.594 1 97.88 131 GLY A O 1
ATOM 1017 N N . VAL A 1 132 ? 10.875 -27.297 -6.562 1 98.25 132 VAL A N 1
ATOM 1018 C CA . VAL A 1 132 ? 10.516 -25.875 -6.664 1 98.25 132 VAL A CA 1
ATOM 1019 C C . VAL A 1 132 ? 10.727 -25.188 -5.316 1 98.25 132 VAL A C 1
ATOM 1021 O O . VAL A 1 132 ? 10.469 -25.781 -4.266 1 98.25 132 VAL A O 1
ATOM 1024 N N . ALA A 1 133 ? 11.25 -23.953 -5.418 1 98.62 133 ALA A N 1
ATOM 1025 C CA . ALA A 1 133 ? 11.352 -23.094 -4.246 1 98.62 133 ALA A CA 1
ATOM 1026 C C . ALA A 1 133 ? 10.758 -21.719 -4.523 1 98.62 133 ALA A C 1
ATOM 1028 O O . ALA A 1 133 ? 11.039 -21.109 -5.559 1 98.62 133 ALA A O 1
ATOM 1029 N N . VAL A 1 134 ? 9.922 -21.266 -3.596 1 98.69 134 VAL A N 1
ATOM 1030 C CA . VAL A 1 134 ? 9.297 -19.953 -3.701 1 98.69 134 VAL A CA 1
ATOM 1031 C C . VAL A 1 134 ? 9.523 -19.172 -2.41 1 98.69 134 VAL A C 1
ATOM 1033 O O . VAL A 1 134 ? 9.344 -19.703 -1.312 1 98.69 134 VAL A O 1
ATOM 1036 N N . VAL A 1 135 ? 9.969 -17.938 -2.543 1 98.69 135 VAL A N 1
ATOM 1037 C CA . VAL A 1 135 ? 10.086 -17.016 -1.424 1 98.69 135 VAL A CA 1
ATOM 1038 C C . VAL A 1 135 ? 9.312 -15.734 -1.728 1 98.69 135 VAL A C 1
ATOM 1040 O O . VAL A 1 135 ? 9.43 -15.172 -2.82 1 98.69 135 VAL A O 1
ATOM 1043 N N . ILE A 1 136 ? 8.461 -15.289 -0.753 1 98.44 136 ILE A N 1
ATOM 1044 C CA . ILE A 1 136 ? 7.766 -14.016 -0.868 1 98.44 136 ILE A CA 1
ATOM 1045 C C . ILE A 1 136 ? 8.195 -13.086 0.263 1 98.44 136 ILE A C 1
ATOM 1047 O O . ILE A 1 136 ? 8.25 -13.492 1.426 1 98.44 136 ILE A O 1
ATOM 1051 N N . GLU A 1 137 ? 8.625 -11.945 -0.065 1 97.69 137 GLU A N 1
ATOM 1052 C CA . GLU A 1 137 ? 8.82 -10.836 0.864 1 97.69 137 GLU A CA 1
ATOM 1053 C C . GLU A 1 137 ? 7.836 -9.703 0.586 1 97.69 137 GLU A C 1
ATOM 1055 O O . GLU A 1 137 ? 7.809 -9.156 -0.518 1 97.69 137 GLU A O 1
ATOM 1060 N N . ALA A 1 138 ? 7.035 -9.406 1.608 1 96.69 138 ALA A N 1
ATOM 1061 C CA . ALA A 1 138 ? 5.984 -8.43 1.335 1 96.69 138 ALA A CA 1
ATOM 1062 C C . ALA A 1 138 ? 5.738 -7.535 2.547 1 96.69 138 ALA A C 1
ATOM 1064 O O . ALA A 1 138 ? 6.098 -7.891 3.672 1 96.69 138 ALA A O 1
ATOM 1065 N N . THR A 1 139 ? 5.27 -6.359 2.256 1 94.88 139 THR A N 1
ATOM 1066 C CA . THR A 1 139 ? 4.793 -5.41 3.256 1 94.88 139 THR A CA 1
ATOM 1067 C C . THR A 1 139 ? 3.268 -5.336 3.244 1 94.88 139 THR A C 1
ATOM 1069 O O . THR A 1 139 ? 2.658 -5.133 2.193 1 94.88 139 THR A O 1
ATOM 1072 N N . HIS A 1 140 ? 2.727 -5.547 4.434 1 96.12 140 HIS A N 1
ATOM 1073 C CA . HIS A 1 140 ? 1.276 -5.527 4.582 1 96.12 140 HIS A CA 1
ATOM 1074 C C . HIS A 1 140 ? 0.791 -4.16 5.055 1 96.12 140 HIS A C 1
ATOM 1076 O O . HIS A 1 140 ? 1.088 -3.744 6.176 1 96.12 140 HIS A O 1
ATOM 1082 N N . MET A 1 141 ? -0.032 -3.551 4.242 1 93.94 141 MET A N 1
ATOM 1083 C CA . MET A 1 141 ? -0.521 -2.221 4.594 1 93.94 141 MET A CA 1
ATOM 1084 C C . MET A 1 141 ? -1.414 -2.279 5.828 1 93.94 141 MET A C 1
ATOM 1086 O O . MET A 1 141 ? -1.47 -1.324 6.605 1 93.94 141 MET A O 1
ATOM 1090 N N . CYS A 1 142 ? -2.086 -3.396 6.031 1 93.31 142 CYS A N 1
ATOM 109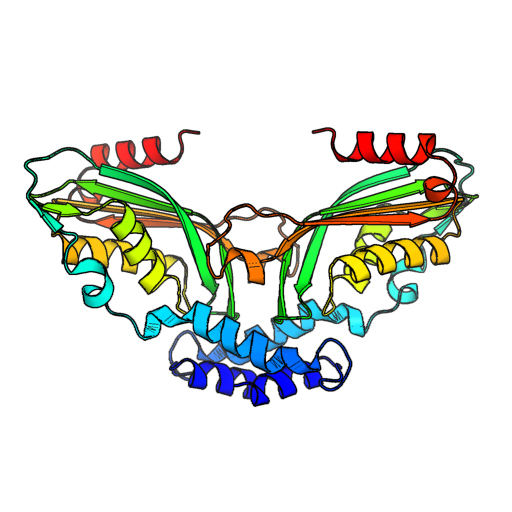1 C CA . CYS A 1 142 ? -2.943 -3.537 7.203 1 93.31 142 CYS A CA 1
ATOM 1092 C C . CYS A 1 142 ? -2.125 -3.492 8.484 1 93.31 142 CYS A C 1
ATOM 1094 O O . CYS A 1 142 ? -2.654 -3.176 9.555 1 93.31 142 CYS A O 1
ATOM 1096 N N . MET A 1 143 ? -0.849 -3.768 8.344 1 89.44 143 MET A N 1
ATOM 1097 C CA . MET A 1 143 ? 0.033 -3.75 9.508 1 89.44 143 MET A CA 1
ATOM 1098 C C . MET A 1 143 ? 0.742 -2.406 9.641 1 89.44 143 MET A C 1
ATOM 1100 O O . MET A 1 143 ? 0.912 -1.891 10.742 1 89.44 143 MET A O 1
ATOM 1104 N N . VAL A 1 144 ? 1.078 -1.844 8.523 1 88.12 144 VAL A N 1
ATOM 1105 C CA . VAL A 1 144 ? 1.963 -0.685 8.578 1 88.12 144 VAL A CA 1
ATOM 1106 C C . VAL A 1 144 ? 1.137 0.588 8.75 1 88.12 144 VAL A C 1
ATOM 1108 O O . VAL A 1 144 ? 1.642 1.601 9.242 1 88.12 144 VAL A O 1
ATOM 1111 N N . MET A 1 145 ? -0.109 0.579 8.398 1 86.94 145 MET A N 1
ATOM 1112 C CA . MET A 1 145 ? -0.929 1.786 8.453 1 86.94 145 MET A CA 1
ATOM 1113 C C . MET A 1 145 ? -1.675 1.875 9.781 1 86.94 145 MET A C 1
ATOM 1115 O O . MET A 1 145 ? -2.404 2.838 10.023 1 86.94 145 MET A O 1
ATOM 1119 N N . ARG A 1 146 ? -1.507 0.9 10.57 1 73.06 146 ARG A N 1
ATOM 1120 C CA . ARG A 1 146 ? -2.236 0.93 11.836 1 73.06 146 ARG A CA 1
ATOM 1121 C C . ARG A 1 146 ? -1.295 0.709 13.016 1 73.06 146 ARG A C 1
ATOM 1123 O O . ARG A 1 146 ? -0.228 0.111 12.859 1 73.06 146 ARG A O 1
ATOM 1130 N N . GLY A 1 147 ? -1.77 1.234 14.242 1 57.22 147 GLY A N 1
ATOM 1131 C CA . GLY A 1 147 ? -1.164 0.935 15.531 1 57.22 147 GLY A CA 1
ATOM 1132 C C . GLY A 1 147 ? 0.209 1.556 15.703 1 57.22 147 GLY A C 1
ATOM 1133 O O . GLY A 1 147 ? 0.445 2.684 15.266 1 57.22 147 GLY A O 1
ATOM 1134 N N . VAL A 1 148 ? 1.116 0.806 16.594 1 55.12 148 VAL A N 1
ATOM 1135 C CA . VAL A 1 148 ? 2.508 1.229 16.688 1 55.12 148 VAL A CA 1
ATOM 1136 C C . VAL A 1 148 ? 3.176 1.159 15.32 1 55.12 148 VAL A C 1
ATOM 1138 O O . VAL A 1 148 ? 3.273 0.084 14.727 1 55.12 148 VAL A O 1
ATOM 1141 N N . GLU A 1 149 ? 2.693 1.983 14.445 1 55.66 149 GLU A N 1
ATOM 1142 C CA . GLU A 1 149 ? 3.16 2.092 13.062 1 55.66 149 GLU A CA 1
ATOM 1143 C C . GLU A 1 149 ? 4.566 1.518 12.914 1 55.66 149 GLU A C 1
ATOM 1145 O O . GLU A 1 149 ? 5.52 2.041 13.484 1 55.66 149 GLU A O 1
ATOM 1150 N N . LYS A 1 150 ? 4.633 0.153 13.062 1 58.12 150 LYS A N 1
ATOM 1151 C CA . LYS A 1 150 ? 5.941 -0.452 12.82 1 58.12 150 LYS A CA 1
ATOM 1152 C C . LYS A 1 150 ? 6.43 -0.156 11.406 1 58.12 150 LYS A C 1
ATOM 1154 O O . LYS A 1 150 ? 6.383 -1.025 10.531 1 58.12 150 LYS A O 1
ATOM 1159 N N . SER A 1 151 ? 6.742 1.075 11.156 1 64.56 151 SER A N 1
ATOM 1160 C CA . SER A 1 151 ? 7.258 1.53 9.867 1 64.56 151 SER A CA 1
ATOM 1161 C C . SER A 1 151 ? 8.422 0.661 9.398 1 64.56 151 SER A C 1
ATOM 1163 O O . SER A 1 151 ? 9.266 0.257 10.203 1 64.56 151 SER A O 1
ATOM 1165 N N . GLY A 1 152 ? 8.188 -0.076 8.375 1 72.19 152 GLY A N 1
ATOM 1166 C CA . GLY A 1 152 ? 9.32 -0.751 7.762 1 72.19 152 GLY A CA 1
ATOM 1167 C C . GLY A 1 152 ? 9.266 -2.26 7.906 1 72.19 152 GLY A C 1
ATOM 1168 O O . GLY A 1 152 ? 10.195 -2.963 7.496 1 72.19 152 GLY A O 1
ATOM 1169 N N . ALA A 1 153 ? 8.141 -2.727 8.539 1 84 153 ALA A N 1
ATOM 1170 C CA . ALA A 1 153 ? 8.078 -4.172 8.734 1 84 153 ALA A CA 1
ATOM 1171 C C . ALA A 1 153 ? 7.773 -4.887 7.418 1 84 153 ALA A C 1
ATOM 1173 O O . ALA A 1 153 ? 6.984 -4.395 6.609 1 84 153 ALA A O 1
ATOM 1174 N N . SER A 1 154 ? 8.531 -5.934 7.176 1 92.62 154 SER A N 1
ATOM 1175 C CA . SER A 1 154 ? 8.258 -6.82 6.051 1 92.62 154 SER A CA 1
ATOM 1176 C C . SER A 1 154 ? 8.148 -8.273 6.508 1 92.62 154 SER A C 1
ATOM 1178 O O . SER A 1 154 ? 8.727 -8.648 7.531 1 92.62 154 SER A O 1
ATOM 1180 N N . THR A 1 155 ? 7.332 -9.039 5.84 1 96.19 155 THR A N 1
ATOM 1181 C CA . THR A 1 155 ? 7.129 -10.453 6.109 1 96.19 155 THR A CA 1
ATOM 1182 C C . THR A 1 155 ? 7.762 -11.312 5.016 1 96.19 155 THR A C 1
ATOM 1184 O O . THR A 1 155 ? 7.645 -11 3.83 1 96.19 155 THR A O 1
ATOM 1187 N N . VAL A 1 156 ? 8.492 -12.367 5.457 1 97.75 156 VAL A N 1
ATOM 1188 C CA . VAL A 1 156 ? 9.086 -13.297 4.504 1 97.75 156 VAL A CA 1
ATOM 1189 C C . VAL A 1 156 ? 8.492 -14.688 4.699 1 97.75 156 VAL A C 1
ATOM 1191 O O . VAL A 1 156 ? 8.406 -15.18 5.824 1 97.75 156 VAL A O 1
ATOM 1194 N N . THR A 1 157 ? 7.988 -15.312 3.65 1 98.62 157 THR A N 1
ATOM 1195 C CA . THR A 1 157 ? 7.5 -16.688 3.652 1 98.62 157 THR A CA 1
ATOM 1196 C C . THR A 1 157 ? 8.188 -17.516 2.566 1 98.62 157 THR A C 1
ATOM 1198 O O . THR A 1 157 ? 8.656 -16.953 1.568 1 98.62 157 THR A O 1
ATOM 1201 N N . SER A 1 158 ? 8.328 -18.844 2.777 1 98.44 158 SER A N 1
ATOM 1202 C CA . SER A 1 158 ? 8.945 -19.719 1.796 1 98.44 158 SER A CA 1
ATOM 1203 C C . SER A 1 158 ? 8.195 -21.047 1.693 1 98.44 158 SER A C 1
ATOM 1205 O O . SER A 1 158 ? 7.527 -21.469 2.643 1 98.44 158 SER A O 1
ATOM 1207 N N . SER A 1 159 ? 8.211 -21.625 0.562 1 98.69 159 SER A N 1
ATOM 1208 C CA . SER A 1 159 ? 7.734 -22.984 0.265 1 98.69 159 SER A CA 1
ATOM 1209 C C . SER A 1 159 ? 8.711 -23.719 -0.635 1 98.69 159 SER A C 1
ATOM 1211 O O . SER A 1 159 ? 9.086 -23.219 -1.7 1 98.69 159 SER A O 1
ATOM 1213 N N . VAL A 1 160 ? 9.164 -24.891 -0.143 1 98.38 160 VAL A N 1
ATOM 1214 C CA . VAL A 1 160 ? 10.133 -25.672 -0.896 1 98.38 160 VAL A CA 1
ATOM 1215 C C . VAL A 1 160 ? 9.586 -27.078 -1.13 1 98.38 160 VAL A C 1
ATOM 1217 O O . VAL A 1 160 ? 8.961 -27.672 -0.241 1 98.38 160 VAL A O 1
ATOM 1220 N N . LEU A 1 161 ? 9.734 -27.562 -2.275 1 98.5 161 LEU A N 1
ATOM 1221 C CA . LEU A 1 161 ? 9.25 -28.875 -2.682 1 98.5 161 LEU A CA 1
ATOM 1222 C C . LEU A 1 161 ? 10.336 -29.656 -3.402 1 98.5 161 LEU A C 1
ATOM 1224 O O . LEU A 1 161 ? 11.305 -29.078 -3.9 1 98.5 161 LEU A O 1
ATOM 1228 N N . GLY A 1 162 ? 10.219 -31.016 -3.438 1 98.06 162 GLY A N 1
ATOM 1229 C CA . GLY A 1 162 ? 11.164 -31.859 -4.156 1 98.06 162 GLY A CA 1
ATOM 1230 C C . GLY A 1 162 ? 12.578 -31.75 -3.621 1 98.06 162 GLY A C 1
ATOM 1231 O O . GLY A 1 162 ? 12.805 -31.828 -2.412 1 98.06 162 GLY A O 1
ATOM 1232 N N . VAL A 1 163 ? 13.5 -31.578 -4.562 1 97.69 163 VAL A N 1
ATOM 1233 C CA . VAL A 1 163 ? 14.914 -31.625 -4.227 1 97.69 163 VAL A CA 1
ATOM 1234 C C . VAL A 1 163 ? 15.273 -30.453 -3.32 1 97.69 163 VAL A C 1
ATOM 1236 O O . VAL A 1 163 ? 16.25 -30.516 -2.564 1 97.69 163 VAL A O 1
ATOM 1239 N N . PHE A 1 164 ? 14.508 -29.406 -3.316 1 97.81 164 PHE A N 1
ATOM 1240 C CA . PHE A 1 164 ? 14.781 -28.266 -2.441 1 97.81 164 PHE A CA 1
ATOM 1241 C C . PHE A 1 164 ? 14.445 -28.609 -0.994 1 97.81 164 PHE A C 1
ATOM 1243 O O . PHE A 1 164 ? 15 -28.016 -0.066 1 97.81 164 PHE A O 1
ATOM 1250 N N . LYS A 1 165 ? 13.547 -29.453 -0.838 1 97.38 165 LYS A N 1
ATOM 1251 C CA . LYS A 1 165 ? 13.172 -29.891 0.501 1 97.38 165 LYS A CA 1
ATOM 1252 C C . LYS A 1 165 ? 14.133 -30.953 1.021 1 97.38 165 LYS A C 1
ATOM 1254 O O . LYS A 1 165 ? 14.531 -30.922 2.186 1 97.38 165 LYS A O 1
ATOM 1259 N N . SER A 1 166 ? 14.594 -31.844 0.161 1 97.38 166 SER A N 1
ATOM 1260 C CA . SER A 1 166 ? 15.336 -33.031 0.583 1 97.38 166 SER A CA 1
ATOM 1261 C C . SER A 1 166 ? 16.844 -32.75 0.632 1 97.38 166 SER A C 1
ATOM 1263 O O . SER A 1 166 ? 17.578 -33.438 1.353 1 97.38 166 SER A O 1
ATOM 1265 N N . ASP A 1 167 ? 17.328 -31.766 -0.141 1 96.81 167 ASP A N 1
ATOM 1266 C CA . ASP A 1 167 ? 18.766 -31.484 -0.218 1 96.81 167 ASP A CA 1
ATOM 1267 C C . ASP A 1 167 ? 19.062 -30.078 0.308 1 96.81 167 ASP A C 1
ATOM 1269 O O . ASP A 1 167 ? 18.844 -29.078 -0.394 1 96.81 167 ASP A O 1
ATOM 1273 N N . PRO A 1 168 ? 19.625 -29.984 1.413 1 95.75 168 PRO A N 1
ATOM 1274 C CA . PRO A 1 168 ? 19.922 -28.672 2.004 1 95.75 168 PRO A CA 1
ATOM 1275 C C . PRO A 1 168 ? 20.875 -27.844 1.158 1 95.75 168 PRO A C 1
ATOM 1277 O O . PRO A 1 168 ? 20.828 -26.609 1.188 1 95.75 168 PRO A O 1
ATOM 1280 N N . ARG A 1 169 ? 21.812 -28.516 0.47 1 96 169 ARG A N 1
ATOM 1281 C CA . ARG A 1 169 ? 22.734 -27.781 -0.375 1 96 169 ARG A CA 1
ATOM 1282 C C . ARG A 1 169 ? 22 -27.031 -1.479 1 96 169 ARG A C 1
ATOM 1284 O O . ARG A 1 169 ? 22.328 -25.875 -1.774 1 96 169 ARG A O 1
ATOM 1291 N N . THR A 1 170 ? 21 -27.625 -2.008 1 96.12 170 THR A N 1
ATOM 1292 C CA . THR A 1 170 ? 20.188 -27.031 -3.068 1 96.12 170 THR A CA 1
ATOM 1293 C C . THR A 1 170 ? 19.406 -25.844 -2.545 1 96.12 170 THR A C 1
ATOM 1295 O O . THR A 1 170 ? 19.375 -24.781 -3.178 1 96.12 170 THR A O 1
ATOM 1298 N N . ARG A 1 171 ? 18.828 -26.016 -1.382 1 95.81 171 ARG A N 1
ATOM 1299 C CA . ARG A 1 171 ? 18.047 -24.938 -0.754 1 95.81 171 ARG A CA 1
ATOM 1300 C C . ARG A 1 171 ? 18.938 -23.734 -0.443 1 95.81 171 ARG A C 1
ATOM 1302 O O . ARG A 1 171 ? 18.562 -22.594 -0.712 1 95.81 171 ARG A O 1
ATOM 1309 N N . SER A 1 172 ? 20.141 -24 0.072 1 96.38 172 SER A N 1
ATOM 1310 C CA . SER A 1 172 ? 21.078 -22.953 0.443 1 96.38 172 SER A CA 1
ATOM 1311 C C . SER A 1 172 ? 21.516 -22.156 -0.779 1 96.38 172 SER A C 1
ATOM 1313 O O . SER A 1 172 ? 21.672 -20.938 -0.711 1 96.38 172 SER A O 1
ATOM 1315 N N . GLU A 1 173 ? 21.734 -22.812 -1.823 1 95.06 173 GLU A N 1
ATOM 1316 C CA . GLU A 1 173 ? 22.125 -22.156 -3.064 1 95.06 173 GLU A CA 1
ATOM 1317 C C . GLU A 1 173 ? 21.047 -21.188 -3.537 1 95.06 173 GLU A C 1
ATOM 1319 O O . GLU A 1 173 ? 21.328 -20.047 -3.891 1 95.06 173 GLU A O 1
ATOM 1324 N N . PHE A 1 174 ? 19.859 -21.672 -3.5 1 96.44 174 PHE A N 1
ATOM 1325 C CA . PHE A 1 174 ? 18.719 -20.844 -3.891 1 96.44 174 PHE A CA 1
ATOM 1326 C C . PHE A 1 174 ? 18.641 -19.609 -3.016 1 96.44 174 PHE A C 1
ATOM 1328 O O . PHE A 1 174 ? 18.594 -18.484 -3.523 1 96.44 174 PHE A O 1
ATOM 1335 N N . MET A 1 175 ? 18.719 -19.766 -1.696 1 95.94 175 MET A N 1
ATOM 1336 C CA . MET A 1 175 ? 18.562 -18.672 -0.743 1 95.94 175 MET A CA 1
ATOM 1337 C C . MET A 1 175 ? 19.688 -17.641 -0.926 1 95.94 175 MET A C 1
ATOM 1339 O O . MET A 1 175 ? 19.438 -16.438 -0.817 1 95.94 175 MET A O 1
ATOM 1343 N N . SER A 1 176 ? 20.828 -18.094 -1.273 1 95.25 176 SER A N 1
ATOM 1344 C CA . SER A 1 176 ? 21.969 -17.188 -1.451 1 95.25 176 SER A CA 1
ATOM 1345 C C . SER A 1 176 ? 21.812 -16.344 -2.707 1 95.25 176 SER A C 1
ATOM 1347 O O . SER A 1 176 ? 22.234 -15.188 -2.736 1 95.25 176 SER A O 1
ATOM 1349 N N . LEU A 1 177 ? 21.109 -16.875 -3.635 1 93.19 177 LEU A N 1
ATOM 1350 C CA . LEU A 1 177 ? 21.031 -16.203 -4.934 1 93.19 177 LEU A CA 1
ATOM 1351 C C . LEU A 1 177 ? 19.891 -15.195 -4.961 1 93.19 177 LEU A C 1
ATOM 1353 O O . LEU A 1 177 ? 19.891 -14.281 -5.789 1 93.19 177 LEU A O 1
ATOM 1357 N N . ILE A 1 178 ? 18.938 -15.305 -4.09 1 91.62 178 ILE A N 1
ATOM 1358 C CA . ILE A 1 178 ? 17.828 -14.352 -4.148 1 91.62 178 ILE A CA 1
ATOM 1359 C C . ILE A 1 178 ? 18.156 -13.133 -3.281 1 91.62 178 ILE A C 1
ATOM 1361 O O . ILE A 1 178 ? 17.5 -12.094 -3.391 1 91.62 178 ILE A O 1
ATOM 1365 N N . HIS A 1 179 ? 19 -13.102 -2.387 1 84.19 179 HIS A N 1
ATOM 1366 C CA . HIS A 1 179 ? 19.375 -11.992 -1.511 1 84.19 179 HIS A CA 1
ATOM 1367 C C . HIS A 1 179 ? 20.516 -11.164 -2.121 1 84.19 179 HIS A C 1
ATOM 1369 O O . HIS A 1 179 ? 20.859 -10.102 -1.601 1 84.19 179 HIS A O 1
ATOM 1375 N N . ARG A 1 180 ? 21.172 -11.68 -3.195 1 66.06 180 ARG A N 1
ATOM 1376 C CA . ARG A 1 180 ? 22.312 -10.938 -3.711 1 66.06 180 ARG A CA 1
ATOM 1377 C C . ARG A 1 180 ? 21.859 -9.656 -4.406 1 66.06 180 ARG A C 1
ATOM 1379 O O . ARG A 1 180 ? 21.047 -9.695 -5.32 1 66.06 180 ARG A O 1
ATOM 1386 N N . LYS A 1 181 ? 21.891 -8.547 -3.719 1 46.81 181 LYS A N 1
ATOM 1387 C CA . LYS A 1 181 ? 21.844 -7.234 -4.352 1 46.81 181 LYS A CA 1
ATOM 1388 C C . LYS A 1 181 ? 23.016 -7.035 -5.305 1 46.81 181 LYS A C 1
ATOM 1390 O O . LYS A 1 181 ? 24.109 -7.543 -5.055 1 46.81 181 LYS A O 1
ATOM 1395 N N . MET B 1 1 ? -21.516 -1.057 8.227 1 96.81 1 MET B N 1
ATOM 1396 C CA . MET B 1 1 ? -20.266 -1.125 7.469 1 96.81 1 MET B CA 1
ATOM 1397 C C . MET B 1 1 ? -19.875 -2.574 7.191 1 96.81 1 MET B C 1
ATOM 1399 O O . MET B 1 1 ? -19.609 -2.941 6.051 1 96.81 1 MET B O 1
ATOM 1403 N N . ALA B 1 2 ? -20 -3.354 8.234 1 97.75 2 ALA B N 1
ATOM 1404 C CA . ALA B 1 2 ? -19.672 -4.766 8.062 1 97.75 2 ALA B CA 1
ATOM 1405 C C . ALA B 1 2 ? -20.594 -5.414 7.023 1 97.75 2 ALA B C 1
ATOM 1407 O O . ALA B 1 2 ? -20.156 -6.262 6.242 1 97.75 2 ALA B O 1
ATOM 1408 N N . GLY B 1 3 ? -21.859 -5.031 7.047 1 98.25 3 GLY B N 1
ATOM 1409 C CA . GLY B 1 3 ? -22.781 -5.531 6.047 1 98.25 3 GLY B CA 1
ATOM 1410 C C . GLY B 1 3 ? -22.375 -5.18 4.629 1 98.25 3 GLY B C 1
ATOM 1411 O O . GLY B 1 3 ? -22.5 -6.008 3.721 1 98.25 3 GLY B O 1
ATOM 1412 N N . ALA B 1 4 ? -21.953 -4.012 4.445 1 98.62 4 ALA B N 1
ATOM 1413 C CA . ALA B 1 4 ? -21.469 -3.59 3.133 1 98.62 4 ALA B CA 1
ATOM 1414 C C . ALA B 1 4 ? -20.25 -4.406 2.709 1 98.62 4 ALA B C 1
ATOM 1416 O O . ALA B 1 4 ? -20.125 -4.77 1.538 1 98.62 4 ALA B O 1
ATOM 1417 N N . VAL B 1 5 ? -19.406 -4.746 3.619 1 98.69 5 VAL B N 1
ATOM 1418 C CA . VAL B 1 5 ? -18.219 -5.539 3.318 1 98.69 5 VAL B CA 1
ATOM 1419 C C . VAL B 1 5 ? -18.625 -6.953 2.92 1 98.69 5 VAL B C 1
ATOM 1421 O O . VAL B 1 5 ? -18.047 -7.539 2.002 1 98.69 5 VAL B O 1
ATOM 1424 N N . ILE B 1 6 ? -19.594 -7.48 3.617 1 98.75 6 ILE B N 1
ATOM 1425 C CA . ILE B 1 6 ? -20.109 -8.797 3.256 1 98.75 6 ILE B CA 1
ATOM 1426 C C . ILE B 1 6 ? -20.578 -8.781 1.802 1 98.75 6 ILE B C 1
ATOM 1428 O O . ILE B 1 6 ? -20.281 -9.703 1.038 1 98.75 6 ILE B O 1
ATOM 1432 N N . THR B 1 7 ? -21.266 -7.766 1.434 1 98.69 7 THR B N 1
ATOM 1433 C CA . THR B 1 7 ? -21.719 -7.625 0.057 1 98.69 7 THR B CA 1
ATOM 1434 C C . THR B 1 7 ? -20.531 -7.594 -0.909 1 98.69 7 THR B C 1
ATOM 1436 O O . THR B 1 7 ? -20.578 -8.227 -1.967 1 98.69 7 THR B O 1
ATOM 1439 N N . LEU B 1 8 ? -19.484 -6.859 -0.573 1 98.62 8 LEU B N 1
ATOM 1440 C CA . LEU B 1 8 ? -18.297 -6.812 -1.405 1 98.62 8 LEU B CA 1
ATOM 1441 C C . LEU B 1 8 ? -17.703 -8.211 -1.58 1 98.62 8 LEU B C 1
ATOM 1443 O O . LEU B 1 8 ? -17.344 -8.602 -2.693 1 98.62 8 LEU B O 1
ATOM 1447 N N . LEU B 1 9 ? -17.562 -8.93 -0.464 1 98.62 9 LEU B N 1
ATOM 1448 C CA . LEU B 1 9 ? -17.016 -10.281 -0.502 1 98.62 9 LEU B CA 1
ATOM 1449 C C . LEU B 1 9 ? -17.844 -11.172 -1.425 1 98.62 9 LEU B C 1
ATOM 1451 O O . LEU B 1 9 ? -17.281 -11.906 -2.244 1 98.62 9 LEU B O 1
ATOM 1455 N N . GLU B 1 10 ? -19.109 -11.102 -1.343 1 98.5 10 GLU B N 1
ATOM 1456 C CA . GLU B 1 10 ? -20 -11.891 -2.186 1 98.5 10 GLU B CA 1
ATOM 1457 C C . GLU B 1 10 ? -19.844 -11.516 -3.656 1 98.5 10 GLU B C 1
ATOM 1459 O O . GLU B 1 10 ? -19.875 -12.383 -4.531 1 98.5 10 GLU B O 1
ATOM 1464 N N . CYS B 1 11 ? -19.703 -10.289 -3.881 1 98 11 CYS B N 1
ATOM 1465 C CA . CYS B 1 11 ? -19.609 -9.797 -5.25 1 98 11 CYS B CA 1
ATOM 1466 C C . CYS B 1 11 ? -18.344 -10.289 -5.934 1 98 11 CYS B C 1
ATOM 1468 O O . CYS B 1 11 ? -18.312 -10.461 -7.152 1 98 11 CYS B O 1
ATOM 1470 N N . ILE B 1 12 ? -17.312 -10.523 -5.176 1 97.75 12 ILE B N 1
ATOM 1471 C CA . ILE B 1 12 ? -16.078 -10.984 -5.801 1 97.75 12 ILE B CA 1
ATOM 1472 C C . ILE B 1 12 ? -16.047 -12.508 -5.828 1 97.75 12 ILE B C 1
ATOM 1474 O O . ILE B 1 12 ? -15.039 -13.117 -6.207 1 97.75 12 ILE B O 1
ATOM 1478 N N . GLY B 1 13 ? -17.109 -13.172 -5.359 1 96.75 13 GLY B N 1
ATOM 1479 C CA . GLY B 1 13 ? -17.266 -14.609 -5.48 1 96.75 13 GLY B CA 1
ATOM 1480 C C . GLY B 1 13 ? -16.828 -15.367 -4.242 1 96.75 13 GLY B C 1
ATOM 1481 O O . GLY B 1 13 ? -16.625 -16.578 -4.285 1 96.75 13 GLY B O 1
ATOM 1482 N N . GLU B 1 14 ? -16.688 -14.625 -3.111 1 97.44 14 GLU B N 1
ATOM 1483 C CA . GLU B 1 14 ? -16.25 -15.273 -1.88 1 97.44 14 GLU B CA 1
ATOM 1484 C C . GLU B 1 14 ? -17.438 -15.656 -1.001 1 97.44 14 GLU B C 1
ATOM 1486 O O . GLU B 1 14 ? -18.531 -15.125 -1.176 1 97.44 14 GLU B O 1
ATOM 1491 N N . ASP B 1 15 ? -17.125 -16.641 -0.17 1 97.56 15 ASP B N 1
ATOM 1492 C CA . ASP B 1 15 ? -18.062 -17.031 0.884 1 97.56 15 ASP B CA 1
ATOM 1493 C C . ASP B 1 15 ? -17.703 -16.359 2.209 1 97.56 15 ASP B C 1
ATOM 1495 O O . ASP B 1 15 ? -16.766 -16.781 2.887 1 97.56 15 ASP B O 1
ATOM 1499 N N . PRO B 1 16 ? -18.453 -15.375 2.539 1 97.38 16 PRO B N 1
ATOM 1500 C CA . PRO B 1 16 ? -18.109 -14.625 3.752 1 97.38 16 PRO B CA 1
ATOM 1501 C C . PRO B 1 16 ? -18.188 -15.484 5.016 1 97.38 16 PRO B C 1
ATOM 1503 O O . PRO B 1 16 ? -17.703 -15.07 6.074 1 97.38 16 PRO B O 1
ATOM 1506 N N . THR B 1 17 ? -18.734 -16.656 4.906 1 97.25 17 THR B N 1
ATOM 1507 C CA . THR B 1 17 ? -18.922 -17.484 6.098 1 97.25 17 THR B CA 1
ATOM 1508 C C . THR B 1 17 ? -17.812 -18.516 6.215 1 97.25 17 THR B C 1
ATOM 1510 O O . THR B 1 17 ? -17.734 -19.25 7.203 1 97.25 17 THR B O 1
ATOM 1513 N N . ARG B 1 18 ? -16.953 -18.594 5.254 1 96.06 18 ARG B N 1
ATOM 1514 C CA . ARG B 1 18 ? -15.891 -19.594 5.34 1 96.06 18 ARG B CA 1
ATOM 1515 C C . ARG B 1 18 ? -14.867 -19.203 6.402 1 96.06 18 ARG B C 1
ATOM 1517 O O . ARG B 1 18 ? -14.766 -18.031 6.777 1 96.06 18 ARG B O 1
ATOM 1524 N N . GLU B 1 19 ? -14.039 -20.266 6.684 1 93.62 19 GLU B N 1
ATOM 1525 C CA . GLU B 1 19 ? -12.961 -20.047 7.641 1 93.62 19 GLU B CA 1
ATOM 1526 C C . GLU B 1 19 ? -11.961 -19.016 7.117 1 93.62 19 GLU B C 1
ATOM 1528 O O . GLU B 1 19 ? -11.586 -19.047 5.945 1 93.62 19 GLU B O 1
ATOM 1533 N N . GLY B 1 20 ? -11.633 -18 7.727 1 94.19 20 GLY B N 1
ATOM 1534 C CA . GLY B 1 20 ? -10.672 -16.984 7.332 1 94.19 20 GLY B CA 1
ATOM 1535 C C . GLY B 1 20 ? -11.32 -15.633 7.059 1 94.19 20 GLY B C 1
ATOM 1536 O O . GLY B 1 20 ? -10.656 -14.602 7.117 1 94.19 20 GLY B O 1
ATOM 1537 N N . LEU B 1 21 ? -12.664 -15.75 6.637 1 97.75 21 LEU B N 1
ATOM 1538 C CA . LEU B 1 21 ? -13.297 -14.5 6.223 1 97.75 21 LEU B CA 1
ATOM 1539 C C . LEU B 1 21 ? -14.375 -14.086 7.219 1 97.75 21 LEU B C 1
ATOM 1541 O O . LEU B 1 21 ? -14.867 -12.953 7.168 1 97.75 21 LEU B O 1
ATOM 1545 N N . VAL B 1 22 ? -14.68 -14.938 8.172 1 97.94 22 VAL B N 1
ATOM 1546 C CA . VAL B 1 22 ? -15.805 -14.703 9.07 1 97.94 22 VAL B CA 1
ATOM 1547 C C . VAL B 1 22 ? -15.625 -13.367 9.789 1 97.94 22 VAL B C 1
ATOM 1549 O O . VAL B 1 22 ? -16.594 -12.633 10 1 97.94 22 VAL B O 1
ATOM 1552 N N . LYS B 1 23 ? -14.461 -13.102 10.164 1 98.25 23 LYS B N 1
ATOM 1553 C CA . LYS B 1 23 ? -14.203 -11.883 10.93 1 98.25 23 LYS B CA 1
ATOM 1554 C C . LYS B 1 23 ? -13.742 -10.75 10.023 1 98.25 23 LYS B C 1
ATOM 1556 O O . LYS B 1 23 ? -13.547 -9.617 10.477 1 98.25 23 LYS B O 1
ATOM 1561 N N . THR B 1 24 ? -13.586 -11 8.719 1 98.5 24 THR B N 1
ATOM 1562 C CA . THR B 1 24 ? -13.023 -10.039 7.777 1 98.5 24 THR B CA 1
ATOM 1563 C C . THR B 1 24 ? -13.914 -8.805 7.676 1 98.5 24 THR B C 1
ATOM 1565 O O . THR B 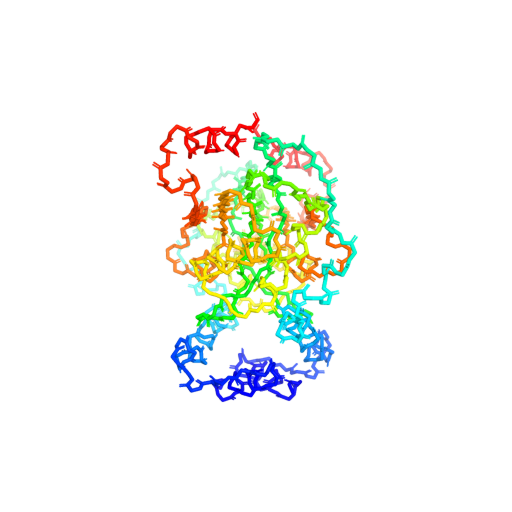1 24 ? -13.414 -7.676 7.684 1 98.5 24 THR B O 1
ATOM 1568 N N . PRO B 1 25 ? -15.25 -8.953 7.664 1 98.5 25 PRO B N 1
ATOM 1569 C CA . PRO B 1 25 ? -16.094 -7.762 7.547 1 98.5 25 PRO B CA 1
ATOM 1570 C C . PRO B 1 25 ? -15.875 -6.773 8.688 1 98.5 25 PRO B C 1
ATOM 1572 O O . PRO B 1 25 ? -15.703 -5.574 8.445 1 98.5 25 PRO B O 1
ATOM 1575 N N . MET B 1 26 ? -15.742 -7.266 9.852 1 98.31 26 MET B N 1
ATOM 1576 C CA . MET B 1 26 ? -15.523 -6.398 11.008 1 98.31 26 MET B CA 1
ATOM 1577 C C . MET B 1 26 ? -14.117 -5.82 11 1 98.31 26 MET B C 1
ATOM 1579 O O . MET B 1 26 ? -13.922 -4.641 11.289 1 98.31 26 MET B O 1
ATOM 1583 N N . ARG B 1 27 ? -13.133 -6.617 10.664 1 97.75 27 ARG B N 1
ATOM 1584 C CA . ARG B 1 27 ? -11.742 -6.176 10.648 1 97.75 27 ARG B CA 1
ATOM 1585 C C . ARG B 1 27 ? -11.523 -5.109 9.578 1 97.75 27 ARG B C 1
ATOM 1587 O O . ARG B 1 27 ? -10.82 -4.125 9.812 1 97.75 27 ARG B O 1
ATOM 1594 N N . MET B 1 28 ? -12.125 -5.316 8.438 1 97.94 28 MET B N 1
ATOM 1595 C CA . MET B 1 28 ? -12.023 -4.32 7.375 1 97.94 28 MET B CA 1
ATOM 1596 C C . MET B 1 28 ? -12.719 -3.023 7.773 1 97.94 28 MET B C 1
ATOM 1598 O O . MET B 1 28 ? -12.188 -1.935 7.535 1 97.94 28 MET B O 1
ATOM 1602 N N . ALA B 1 29 ? -13.867 -3.152 8.375 1 97.69 29 ALA B N 1
ATOM 1603 C CA . ALA B 1 29 ? -14.594 -1.978 8.844 1 97.69 29 ALA B CA 1
ATOM 1604 C C . ALA B 1 29 ? -13.773 -1.178 9.844 1 97.69 29 ALA B C 1
ATOM 1606 O O . ALA B 1 29 ? -13.641 0.042 9.719 1 97.69 29 ALA B O 1
ATOM 1607 N N . LYS B 1 30 ? -13.195 -1.848 10.773 1 97.06 30 LYS B N 1
ATOM 1608 C CA . LYS B 1 30 ? -12.375 -1.19 11.781 1 97.06 30 LYS B CA 1
ATOM 1609 C C . LYS B 1 30 ? -11.148 -0.531 11.148 1 97.06 30 LYS B C 1
ATOM 1611 O O . LYS B 1 30 ? -10.773 0.583 11.523 1 97.06 30 LYS B O 1
ATOM 1616 N N . ALA B 1 31 ? -10.562 -1.251 10.219 1 96.31 31 ALA B N 1
ATOM 1617 C CA . ALA B 1 31 ? -9.406 -0.702 9.523 1 96.31 31 ALA B CA 1
ATOM 1618 C C . ALA B 1 31 ? -9.773 0.576 8.773 1 96.31 31 ALA B C 1
ATOM 1620 O O . ALA B 1 31 ? -9.039 1.564 8.82 1 96.31 31 ALA B O 1
ATOM 1621 N N . LEU B 1 32 ? -10.906 0.528 8.102 1 97.38 32 LEU B N 1
ATOM 1622 C CA . LEU B 1 32 ? -11.352 1.695 7.348 1 97.38 32 LEU B CA 1
ATOM 1623 C C . LEU B 1 32 ? -11.633 2.867 8.281 1 97.38 32 LEU B C 1
ATOM 1625 O O . LEU B 1 32 ? -11.242 4 7.996 1 97.38 32 LEU B O 1
ATOM 1629 N N . LEU B 1 33 ? -12.234 2.604 9.398 1 97.31 33 LEU B N 1
ATOM 1630 C CA . LEU B 1 33 ? -12.523 3.652 10.375 1 97.31 33 LEU B CA 1
ATOM 1631 C C . LEU B 1 33 ? -11.234 4.23 10.945 1 97.31 33 LEU B C 1
ATOM 1633 O O . LEU B 1 33 ? -11.117 5.445 11.117 1 97.31 33 LEU B O 1
ATOM 1637 N N . TYR B 1 34 ? -10.32 3.393 11.219 1 96.44 34 TYR B N 1
ATOM 1638 C CA . TYR B 1 34 ? -9.031 3.861 11.711 1 96.44 34 TYR B CA 1
ATOM 1639 C C . TYR B 1 34 ? -8.344 4.746 10.68 1 96.44 34 TYR B C 1
ATOM 1641 O O . TYR B 1 34 ? -7.828 5.816 11.016 1 96.44 34 TYR B O 1
ATOM 1649 N N . ASN B 1 35 ? -8.375 4.324 9.422 1 96.31 35 ASN B N 1
ATOM 1650 C CA . ASN B 1 35 ? -7.672 5.023 8.352 1 96.31 35 ASN B CA 1
ATOM 1651 C C . ASN B 1 35 ? -8.367 6.336 7.992 1 96.31 35 ASN B C 1
ATOM 1653 O O . ASN B 1 35 ? -7.82 7.141 7.238 1 96.31 35 ASN B O 1
ATOM 1657 N N . THR B 1 36 ? -9.539 6.539 8.523 1 97.69 36 THR B N 1
ATOM 1658 C CA . THR B 1 36 ? -10.258 7.773 8.227 1 97.69 36 THR B CA 1
ATOM 1659 C C . THR B 1 36 ? -10.617 8.508 9.516 1 97.69 36 THR B C 1
ATOM 1661 O O . THR B 1 36 ? -11.547 9.32 9.531 1 97.69 36 THR B O 1
ATOM 1664 N N . LYS B 1 37 ? -9.945 8.242 10.57 1 96.44 37 LYS B N 1
ATOM 1665 C CA . LYS B 1 37 ? -10.258 8.789 11.891 1 96.44 37 LYS B CA 1
ATOM 1666 C C . LYS B 1 37 ? -10.023 10.297 11.93 1 96.44 37 LYS B C 1
ATOM 1668 O O . LYS B 1 37 ? -10.547 10.992 12.797 1 96.44 37 LYS B O 1
ATOM 1673 N N . GLY B 1 38 ? -9.281 10.773 10.969 1 96.38 38 GLY B N 1
ATOM 1674 C CA . GLY B 1 38 ? -8.984 12.195 10.906 1 96.38 38 GLY B CA 1
ATOM 1675 C C . GLY B 1 38 ? -10.219 13.055 10.703 1 96.38 38 GLY B C 1
ATOM 1676 O O . GLY B 1 38 ? -10.211 14.242 11.031 1 96.38 38 GLY B O 1
ATOM 1677 N N . TYR B 1 39 ? -11.25 12.492 10.148 1 96.44 39 TYR B N 1
ATOM 1678 C CA . TYR B 1 39 ? -12.492 13.227 9.953 1 96.44 39 TYR B CA 1
ATOM 1679 C C . TYR B 1 39 ? -13.07 13.688 11.289 1 96.44 39 TYR B C 1
ATOM 1681 O O . TYR B 1 39 ? -13.75 14.711 11.359 1 96.44 39 TYR B O 1
ATOM 1689 N N . GLY B 1 40 ? -12.75 13 12.297 1 94.94 40 GLY B N 1
ATOM 1690 C CA . GLY B 1 40 ? -13.297 13.328 13.602 1 94.94 40 GLY B CA 1
ATOM 1691 C C . GLY B 1 40 ? -12.328 14.102 14.477 1 94.94 40 GLY B C 1
ATOM 1692 O O . GLY B 1 40 ? -12.562 14.273 15.672 1 94.94 40 GLY B O 1
ATOM 1693 N N . GLN B 1 41 ? -11.281 14.508 13.898 1 94.12 41 GLN B N 1
ATOM 1694 C CA . GLN B 1 41 ? -10.258 15.211 14.656 1 94.12 41 GLN B CA 1
ATOM 1695 C C . GLN B 1 41 ? -10.094 16.641 14.18 1 94.12 41 GLN B C 1
ATOM 1697 O O . GLN B 1 41 ? -10.273 16.938 12.992 1 94.12 41 GLN B O 1
ATOM 1702 N N . THR B 1 42 ? -9.805 17.5 15.172 1 90.94 42 THR B N 1
ATOM 1703 C CA . THR B 1 42 ? -9.438 18.875 14.867 1 90.94 42 THR B CA 1
ATOM 1704 C C . THR B 1 42 ? -7.969 19.141 15.203 1 90.94 42 THR B C 1
ATOM 1706 O O . THR B 1 42 ? -7.363 18.375 15.969 1 90.94 42 THR B O 1
ATOM 1709 N N . LEU B 1 43 ? -7.449 20.156 14.594 1 90.19 43 LEU B N 1
ATOM 1710 C CA . LEU B 1 43 ? -6.066 20.516 14.898 1 90.19 43 LEU B CA 1
ATOM 1711 C C . LEU B 1 43 ? -5.91 20.859 16.375 1 90.19 43 LEU B C 1
ATOM 1713 O O . LEU B 1 43 ? -4.871 20.562 16.969 1 90.19 43 LEU B O 1
ATOM 1717 N N . ALA B 1 44 ? -6.922 21.516 16.891 1 86.38 44 ALA B N 1
ATOM 1718 C CA . ALA B 1 44 ? -6.895 21.875 18.312 1 86.38 44 ALA B CA 1
ATOM 1719 C C . ALA B 1 44 ? -6.719 20.641 19.188 1 86.38 44 ALA B C 1
ATOM 1721 O O . ALA B 1 44 ? -6.012 20.672 20.188 1 86.38 44 ALA B O 1
ATOM 1722 N N . ASP B 1 45 ? -7.305 19.531 18.812 1 84 45 ASP B N 1
ATOM 1723 C CA . ASP B 1 45 ? -7.23 18.281 19.531 1 84 45 ASP B CA 1
ATOM 1724 C C . ASP B 1 45 ? -5.793 17.766 19.609 1 84 45 ASP B C 1
ATOM 1726 O O . ASP B 1 45 ? -5.406 17.125 20.578 1 84 45 ASP B O 1
ATOM 1730 N N . VAL B 1 46 ? -5.047 18.25 18.594 1 82.38 46 VAL B N 1
ATOM 1731 C CA . VAL B 1 46 ? -3.744 17.594 18.5 1 82.38 46 VAL B CA 1
ATOM 1732 C C . VAL B 1 46 ? -2.646 18.578 18.906 1 82.38 46 VAL B C 1
ATOM 1734 O O . VAL B 1 46 ? -1.57 18.172 19.344 1 82.38 46 VAL B O 1
ATOM 1737 N N . LEU B 1 47 ? -2.865 19.953 18.953 1 82.69 47 LEU B N 1
ATOM 1738 C CA . LEU B 1 47 ? -1.816 20.953 19.125 1 82.69 47 LEU B CA 1
ATOM 1739 C C . LEU B 1 47 ? -1.873 21.562 20.531 1 82.69 47 LEU B C 1
ATOM 1741 O O . LEU B 1 47 ? -1.013 22.359 20.891 1 82.69 47 LEU B O 1
ATOM 1745 N N . ASN B 1 48 ? -2.783 21.438 21.406 1 72.31 48 ASN B N 1
ATOM 1746 C CA . ASN B 1 48 ? -3.062 22.188 22.625 1 72.31 48 ASN B CA 1
ATOM 1747 C C . ASN B 1 48 ? -1.777 22.594 23.344 1 72.31 48 ASN B C 1
ATOM 1749 O O . ASN B 1 48 ? -1.64 23.75 23.766 1 72.31 48 ASN B O 1
ATOM 1753 N N . GLU B 1 49 ? -0.863 21.844 23.547 1 66.94 49 GLU B N 1
ATOM 1754 C CA . GLU B 1 49 ? 0.25 22.203 24.422 1 66.94 49 GLU B CA 1
ATOM 1755 C C . GLU B 1 49 ? 1.58 22.125 23.672 1 66.94 49 GLU B C 1
ATOM 1757 O O . GLU B 1 49 ? 2.643 22.078 24.297 1 66.94 49 GLU B O 1
ATOM 1762 N N . ALA B 1 50 ? 1.536 22.422 22.375 1 73.88 50 ALA B N 1
ATOM 1763 C CA . ALA B 1 50 ? 2.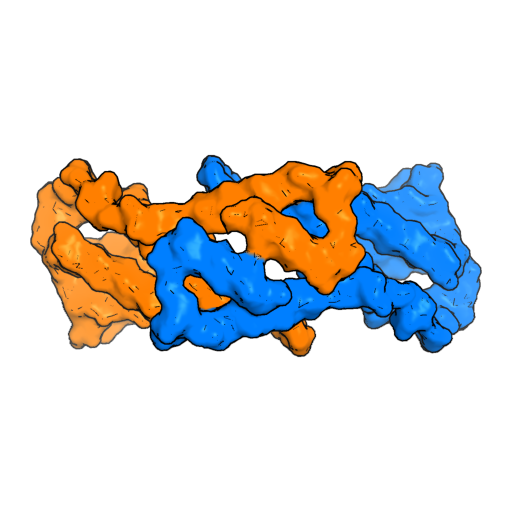807 22.109 21.719 1 73.88 50 ALA B CA 1
ATOM 1764 C C . ALA B 1 50 ? 3.344 23.328 20.969 1 73.88 50 ALA B C 1
ATOM 1766 O O . ALA B 1 50 ? 4.113 23.172 20.016 1 73.88 50 ALA B O 1
ATOM 1767 N N . VAL B 1 51 ? 2.879 24.531 21.391 1 80.25 51 VAL B N 1
ATOM 1768 C CA . VAL B 1 51 ? 3.416 25.766 20.812 1 80.25 51 VAL B CA 1
ATOM 1769 C C . VAL B 1 51 ? 4.324 26.453 21.828 1 80.25 51 VAL B C 1
ATOM 1771 O O . VAL B 1 51 ? 3.906 26.75 22.953 1 80.25 51 VAL B O 1
ATOM 1774 N N . PHE B 1 52 ? 5.547 26.594 21.359 1 86.19 52 PHE B N 1
ATOM 1775 C CA . PHE B 1 52 ? 6.559 27.156 22.25 1 86.19 52 PHE B CA 1
ATOM 1776 C C . PHE B 1 52 ? 7.055 28.5 21.719 1 86.19 52 PHE B C 1
ATOM 1778 O O . PHE B 1 52 ? 7.254 28.672 20.516 1 86.19 52 PHE B O 1
ATOM 1785 N N . GLU B 1 53 ? 7.191 29.344 22.703 1 87.81 53 GLU B N 1
ATOM 1786 C CA . GLU B 1 53 ? 7.828 30.609 22.328 1 87.81 53 GLU B CA 1
ATOM 1787 C C . GLU B 1 53 ? 9.344 30.438 22.188 1 87.81 53 GLU B C 1
ATOM 1789 O O . GLU B 1 53 ? 9.984 29.844 23.062 1 87.81 53 GLU B O 1
ATOM 1794 N N . GLU B 1 54 ? 9.812 30.703 21.016 1 82.38 54 GLU B N 1
ATOM 1795 C CA . GLU B 1 54 ? 11.25 30.594 20.766 1 82.38 54 GLU B CA 1
ATOM 1796 C C . GLU B 1 54 ? 11.727 31.688 19.828 1 82.38 54 GLU B C 1
ATOM 1798 O O . GLU B 1 54 ? 11.094 31.969 18.812 1 82.38 54 GLU B O 1
ATOM 1803 N N . ASP B 1 55 ? 12.891 32.281 20.281 1 83.38 55 ASP B N 1
ATOM 1804 C CA . ASP B 1 55 ? 13.5 33.312 19.422 1 83.38 55 ASP B CA 1
ATOM 1805 C C . ASP B 1 55 ? 14.43 32.656 18.391 1 83.38 55 ASP B C 1
ATOM 1807 O O . ASP B 1 55 ? 15.648 32.719 18.516 1 83.38 55 ASP B O 1
ATOM 1811 N N . HIS B 1 56 ? 13.891 31.859 17.562 1 79.06 56 HIS B N 1
ATOM 1812 C CA . HIS B 1 56 ? 14.586 31.172 16.469 1 79.06 56 HIS B CA 1
ATOM 1813 C C . HIS B 1 56 ? 14.094 31.656 15.109 1 79.06 56 HIS B C 1
ATOM 1815 O O . HIS B 1 56 ? 12.891 31.609 14.828 1 79.06 56 HIS B O 1
ATOM 1821 N N . ASP B 1 57 ? 15.047 32.156 14.383 1 85.44 57 ASP B N 1
ATOM 1822 C CA . ASP B 1 57 ? 14.609 32.75 13.117 1 85.44 57 ASP B CA 1
ATOM 1823 C C . ASP B 1 57 ? 15.172 31.969 11.93 1 85.44 57 ASP B C 1
ATOM 1825 O O . ASP B 1 57 ? 15.133 32.438 10.797 1 85.44 57 ASP B O 1
ATOM 1829 N N . GLU B 1 58 ? 15.672 30.734 12.25 1 92.12 58 GLU B N 1
ATOM 1830 C CA . GLU B 1 58 ? 16.203 29.891 11.188 1 92.12 58 GLU B CA 1
ATOM 1831 C C . GLU B 1 58 ? 15.211 28.797 10.812 1 92.12 58 GLU B C 1
ATOM 1833 O O . GLU B 1 58 ? 14.328 28.453 11.609 1 92.12 58 GLU B O 1
ATOM 1838 N N . MET B 1 59 ? 15.422 28.219 9.633 1 95.25 59 MET B N 1
ATOM 1839 C CA . MET B 1 59 ? 14.531 27.188 9.086 1 95.25 59 MET B CA 1
ATOM 1840 C C . MET B 1 59 ? 14.578 25.922 9.938 1 95.25 59 MET B C 1
ATOM 1842 O O . MET B 1 59 ? 15.656 25.469 10.32 1 95.25 59 MET B O 1
ATOM 1846 N N . VAL B 1 60 ? 13.469 25.422 10.273 1 95.69 60 VAL B N 1
ATOM 1847 C CA . VAL B 1 60 ? 13.297 24.125 10.922 1 95.69 60 VAL B CA 1
ATOM 1848 C C . VAL B 1 60 ? 12.727 23.125 9.93 1 95.69 60 VAL B C 1
ATOM 1850 O O . VAL B 1 60 ? 11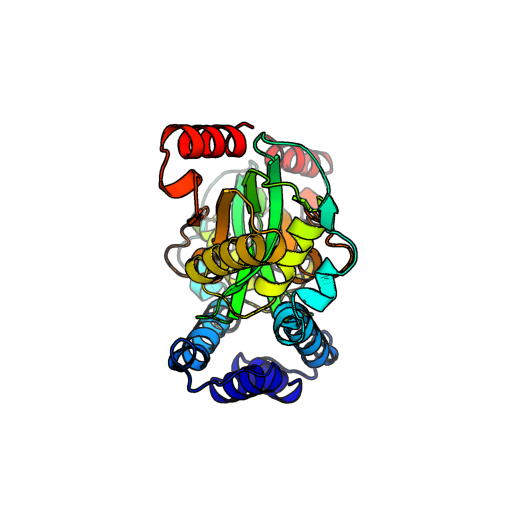.742 23.406 9.25 1 95.69 60 VAL B O 1
ATOM 1853 N N . ILE B 1 61 ? 13.398 21.938 9.828 1 96.31 61 ILE B N 1
ATOM 1854 C CA . ILE B 1 61 ? 12.953 20.922 8.875 1 96.31 61 ILE B CA 1
ATOM 1855 C C . ILE B 1 61 ? 12.758 19.594 9.586 1 96.31 61 ILE B C 1
ATOM 1857 O O . ILE B 1 61 ? 13.617 19.156 10.359 1 96.31 61 ILE B O 1
ATOM 1861 N N . VAL B 1 62 ? 11.641 19.016 9.406 1 96.19 62 VAL B N 1
ATOM 1862 C CA . VAL B 1 62 ? 11.398 17.609 9.758 1 96.19 62 VAL B CA 1
ATOM 1863 C C . VAL B 1 62 ? 11.102 16.812 8.492 1 96.19 62 VAL B C 1
ATOM 1865 O O . VAL B 1 62 ? 10.125 17.078 7.793 1 96.19 62 VAL B O 1
ATOM 1868 N N . ARG B 1 63 ? 11.961 15.859 8.188 1 95.5 63 ARG B N 1
ATOM 1869 C CA . ARG B 1 63 ? 11.789 15.109 6.945 1 95.5 63 ARG B CA 1
ATOM 1870 C C . ARG B 1 63 ? 11.547 13.633 7.23 1 95.5 63 ARG B C 1
ATOM 1872 O O . ARG B 1 63 ? 11.672 13.188 8.367 1 95.5 63 ARG B O 1
ATOM 1879 N N . ASP B 1 64 ? 11.078 12.93 6.324 1 94.62 64 ASP B N 1
ATOM 1880 C CA . ASP B 1 64 ? 10.883 11.484 6.328 1 94.62 64 ASP B CA 1
ATOM 1881 C C . ASP B 1 64 ? 9.82 11.078 7.352 1 94.62 64 ASP B C 1
ATOM 1883 O O . ASP B 1 64 ? 9.969 10.07 8.039 1 94.62 64 ASP B O 1
ATOM 1887 N N . ILE B 1 65 ? 8.805 11.906 7.461 1 94.44 65 ILE B N 1
ATOM 1888 C CA . ILE B 1 65 ? 7.645 11.516 8.242 1 94.44 65 ILE B CA 1
ATOM 1889 C C . ILE B 1 65 ? 6.82 10.492 7.469 1 94.44 65 ILE B C 1
ATOM 1891 O O . ILE B 1 65 ? 6.438 10.727 6.32 1 94.44 65 ILE B O 1
ATOM 1895 N N . ASP B 1 66 ? 6.574 9.383 8.047 1 93.75 66 ASP B N 1
ATOM 1896 C CA . ASP B 1 66 ? 5.766 8.367 7.383 1 93.75 66 ASP B CA 1
ATOM 1897 C C . ASP B 1 66 ? 4.359 8.883 7.098 1 93.75 66 ASP B C 1
ATOM 1899 O O . ASP B 1 66 ? 3.756 9.555 7.938 1 93.75 66 ASP B O 1
ATOM 1903 N N . LEU B 1 67 ? 3.938 8.578 5.926 1 95.44 67 LEU B N 1
ATOM 1904 C CA . LEU B 1 67 ? 2.602 8.984 5.504 1 95.44 67 LEU B CA 1
ATOM 1905 C C . LEU B 1 67 ? 1.777 7.777 5.07 1 95.44 67 LEU B C 1
ATOM 1907 O O . LEU B 1 67 ? 2.225 6.98 4.242 1 95.44 67 LEU B O 1
ATOM 1911 N N . TYR B 1 68 ? 0.625 7.621 5.617 1 95.81 68 TYR B N 1
ATOM 1912 C CA . TYR B 1 68 ? -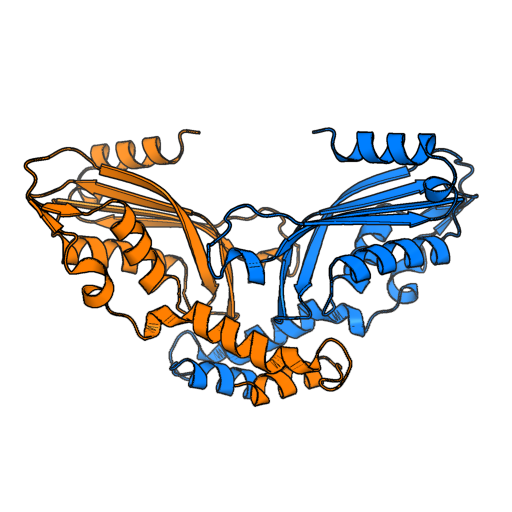0.366 6.629 5.219 1 95.81 68 TYR B CA 1
ATOM 1913 C C . TYR B 1 68 ? -1.728 7.273 4.996 1 95.81 68 TYR B C 1
ATOM 1915 O O . TYR B 1 68 ? -2.266 7.926 5.895 1 95.81 68 TYR B O 1
ATOM 1923 N N . SER B 1 69 ? -2.238 7.102 3.818 1 97.69 69 SER B N 1
ATOM 1924 C CA . SER B 1 69 ? -3.527 7.707 3.498 1 97.69 69 SER B CA 1
ATOM 1925 C C . SER B 1 69 ? -4.328 6.828 2.543 1 97.69 69 SER B C 1
ATOM 1927 O O . SER B 1 69 ? -3.912 5.711 2.223 1 97.69 69 SER B O 1
ATOM 1929 N N . MET B 1 70 ? -5.574 7.242 2.242 1 97.94 70 MET B N 1
ATOM 1930 C CA . MET B 1 70 ? -6.469 6.547 1.319 1 97.94 70 MET B CA 1
ATOM 1931 C C . MET B 1 70 ? -6.836 7.445 0.141 1 97.94 70 MET B C 1
ATOM 1933 O O . MET B 1 70 ? -7.27 8.578 0.333 1 97.94 70 MET B O 1
ATOM 1937 N N . CYS B 1 71 ? -6.59 6.934 -0.989 1 97.5 71 CYS B N 1
ATOM 1938 C CA . CYS B 1 71 ? -6.949 7.688 -2.184 1 97.5 71 CYS B CA 1
ATOM 1939 C C . CYS B 1 71 ? -8.453 7.914 -2.254 1 97.5 71 CYS B C 1
ATOM 1941 O O . CYS B 1 71 ? -9.234 6.969 -2.156 1 97.5 71 CYS B O 1
ATOM 1943 N N . GLU B 1 72 ? -8.789 9.094 -2.549 1 97.62 72 GLU B N 1
ATOM 1944 C CA . GLU B 1 72 ? -10.188 9.492 -2.654 1 97.62 72 GLU B CA 1
ATOM 1945 C C . GLU B 1 72 ? -10.852 8.844 -3.865 1 97.62 72 GLU B C 1
ATOM 1947 O O . GLU B 1 72 ? -12.039 8.523 -3.826 1 97.62 72 GLU B O 1
ATOM 1952 N N . HIS B 1 73 ? -10.141 8.594 -4.824 1 96.75 73 HIS B N 1
ATOM 1953 C CA . HIS B 1 73 ? -10.695 8.156 -6.098 1 96.75 73 HIS B CA 1
ATOM 1954 C C . HIS B 1 73 ? -11.031 6.664 -6.066 1 96.75 73 HIS B C 1
ATOM 1956 O O . HIS B 1 73 ? -12 6.23 -6.691 1 96.75 73 HIS B O 1
ATOM 1962 N N . HIS B 1 74 ? -10.219 5.879 -5.34 1 97.31 74 HIS B N 1
ATOM 1963 C CA . HIS B 1 74 ? -10.383 4.43 -5.406 1 97.31 74 HIS B CA 1
ATOM 1964 C C . HIS B 1 74 ? -10.516 3.826 -4.012 1 97.31 74 HIS B C 1
ATOM 1966 O O . HIS B 1 74 ? -10.781 2.629 -3.871 1 97.31 74 HIS B O 1
ATOM 1972 N N . MET B 1 75 ? -10.289 4.586 -2.924 1 97.88 75 MET B N 1
ATOM 1973 C CA . MET B 1 75 ? -10.281 4.109 -1.544 1 97.88 75 MET B CA 1
ATOM 1974 C C . MET B 1 75 ? -9.227 3.025 -1.349 1 97.88 75 MET B C 1
ATOM 1976 O O . MET B 1 75 ? -9.461 2.041 -0.647 1 97.88 75 MET B O 1
ATOM 1980 N N . VAL B 1 76 ? -8.102 3.186 -2.072 1 96.81 76 VAL B N 1
ATOM 1981 C CA . VAL B 1 76 ? -6.926 2.332 -1.958 1 96.81 76 VAL B CA 1
ATOM 1982 C C . VAL B 1 76 ? -5.777 3.119 -1.328 1 96.81 76 VAL B C 1
ATOM 1984 O O . VAL B 1 76 ? -5.605 4.309 -1.604 1 96.81 76 VAL B O 1
ATOM 1987 N N . PRO B 1 77 ? -4.992 2.453 -0.499 1 96.62 77 PRO B N 1
ATOM 1988 C CA . PRO B 1 77 ? -3.951 3.172 0.236 1 96.62 77 PRO B CA 1
ATOM 1989 C C . PRO B 1 77 ? -2.906 3.799 -0.684 1 96.62 77 PRO B C 1
ATOM 1991 O O . PRO B 1 77 ? -2.648 3.281 -1.774 1 96.62 77 PRO B O 1
ATOM 1994 N N . PHE B 1 78 ? -2.402 4.883 -0.295 1 96.25 78 PHE B N 1
ATOM 1995 C CA . PHE B 1 78 ? -1.103 5.363 -0.748 1 96.25 78 PHE B CA 1
ATOM 1996 C C . PHE B 1 78 ? -0.21 5.707 0.439 1 96.25 78 PHE B C 1
ATOM 1998 O O . PHE B 1 78 ? -0.705 6.062 1.511 1 96.25 78 PHE B O 1
ATOM 2005 N N . THR B 1 79 ? 1.053 5.484 0.273 1 94.69 79 THR B N 1
ATOM 2006 C CA . THR B 1 79 ? 2.008 5.629 1.366 1 94.69 79 THR B CA 1
ATOM 2007 C C . THR B 1 79 ? 3.281 6.32 0.884 1 94.69 79 THR B C 1
ATOM 2009 O O . THR B 1 79 ? 3.604 6.277 -0.305 1 94.69 79 THR B O 1
ATOM 2012 N N . GLY B 1 80 ? 3.965 6.988 1.82 1 94.5 80 GLY B N 1
ATOM 2013 C CA . GLY B 1 80 ? 5.191 7.688 1.474 1 94.5 80 GLY B CA 1
ATOM 2014 C C . GLY B 1 80 ? 5.758 8.5 2.621 1 94.5 80 GLY B C 1
ATOM 2015 O O . GLY B 1 80 ? 5.77 8.047 3.766 1 94.5 80 GLY B O 1
ATOM 2016 N N . LYS B 1 81 ? 6.297 9.625 2.217 1 96.44 81 LYS B N 1
ATOM 2017 C CA . LYS B 1 81 ? 6.957 10.492 3.186 1 96.44 81 LYS B CA 1
ATOM 2018 C C . LYS B 1 81 ? 6.477 11.938 3.047 1 96.44 81 LYS B C 1
ATOM 2020 O O . LYS B 1 81 ? 6.262 12.422 1.933 1 96.44 81 LYS B O 1
ATOM 2025 N N . VAL B 1 82 ? 6.395 12.539 4.18 1 97.44 82 VAL B N 1
ATOM 2026 C CA . VAL B 1 82 ? 6.129 13.969 4.262 1 97.44 82 VAL B CA 1
ATOM 2027 C C . VAL B 1 82 ? 7.371 14.695 4.773 1 97.44 82 VAL B C 1
ATOM 2029 O O . VAL B 1 82 ? 8.023 14.234 5.715 1 97.44 82 VAL B O 1
ATOM 2032 N N . HIS B 1 83 ? 7.746 15.734 4.102 1 98.06 83 HIS B N 1
ATOM 2033 C CA . HIS B 1 83 ? 8.789 16.656 4.543 1 98.06 83 HIS B CA 1
ATOM 2034 C C . HIS B 1 83 ? 8.219 18.047 4.82 1 98.06 83 HIS B C 1
ATOM 2036 O O . HIS B 1 83 ? 7.508 18.609 3.982 1 98.06 83 HIS B O 1
ATOM 2042 N N . ILE B 1 84 ? 8.523 18.562 6 1 98 84 ILE B N 1
ATOM 2043 C CA . ILE B 1 84 ? 7.965 19.844 6.414 1 98 84 ILE B CA 1
ATOM 2044 C C . ILE B 1 84 ? 9.094 20.797 6.828 1 98 84 ILE B C 1
ATOM 2046 O O . ILE B 1 84 ? 9.977 20.406 7.602 1 98 84 ILE B O 1
ATOM 2050 N N . GLY B 1 85 ? 9.117 21.969 6.238 1 97.38 85 GLY B N 1
ATOM 2051 C CA . GLY B 1 85 ? 9.977 23.062 6.66 1 97.38 85 GLY B CA 1
ATOM 2052 C C . GLY B 1 85 ? 9.219 24.328 6.988 1 97.38 85 GLY B C 1
ATOM 2053 O O . GLY B 1 85 ? 8.211 24.641 6.352 1 97.38 85 GLY B O 1
ATOM 2054 N N . TYR B 1 86 ? 9.688 25.047 8 1 96.88 86 TYR B N 1
ATOM 2055 C CA . TYR B 1 86 ? 9.109 26.359 8.281 1 96.88 86 TYR B CA 1
ATOM 2056 C C . TYR B 1 86 ? 10.141 27.281 8.93 1 96.88 86 TYR B C 1
ATOM 2058 O O . TYR B 1 86 ? 11.156 26.812 9.453 1 96.88 86 TYR B O 1
ATOM 2066 N N . ILE B 1 87 ? 9.93 28.531 8.797 1 97.12 87 ILE B N 1
ATOM 2067 C CA . ILE B 1 87 ? 10.727 29.562 9.461 1 97.12 87 ILE B CA 1
ATOM 2068 C C . ILE B 1 87 ? 9.891 30.25 10.531 1 97.12 87 ILE B C 1
ATOM 2070 O O . ILE B 1 87 ? 8.93 30.953 10.219 1 97.12 87 ILE B O 1
ATOM 2074 N N . PRO B 1 88 ? 10.305 30.047 11.789 1 96.06 88 PRO B N 1
ATOM 2075 C CA . PRO B 1 88 ? 9.492 30.547 12.898 1 96.06 88 PRO B CA 1
ATOM 2076 C C . PRO B 1 88 ? 9.375 32.062 12.906 1 96.06 88 PRO B C 1
ATOM 2078 O O . PRO B 1 88 ? 10.242 32.781 12.359 1 96.06 88 PRO B O 1
ATOM 2081 N N . ASN B 1 89 ? 8.297 32.562 13.438 1 94.5 89 ASN B N 1
ATOM 2082 C CA . ASN B 1 89 ? 8.031 33.938 13.789 1 94.5 89 ASN B CA 1
ATOM 2083 C C . ASN B 1 89 ? 7.656 34.094 15.258 1 94.5 89 ASN B C 1
ATOM 2085 O O . ASN B 1 89 ? 6.543 34.5 15.586 1 94.5 89 ASN B O 1
ATOM 2089 N N . GLY B 1 90 ? 8.641 33.625 16.125 1 92.5 90 GLY B N 1
ATOM 2090 C CA . GLY B 1 90 ? 8.461 33.75 17.562 1 92.5 90 GLY B CA 1
ATOM 2091 C C . GLY B 1 90 ? 7.863 32.531 18.203 1 92.5 90 GLY B C 1
ATOM 2092 O O . GLY B 1 90 ? 7.785 32.406 19.422 1 92.5 90 GLY B O 1
ATOM 2093 N N . LYS B 1 91 ? 7.383 31.578 17.344 1 91.38 91 LYS B N 1
ATOM 2094 C CA . LYS B 1 91 ? 6.777 30.344 17.859 1 91.38 91 LYS B CA 1
ATOM 2095 C C . LYS B 1 91 ? 7.34 29.125 17.141 1 91.38 91 LYS B C 1
ATOM 2097 O O . LYS B 1 91 ? 7.609 29.156 15.938 1 91.38 91 LYS B O 1
ATOM 2102 N N . VAL B 1 92 ? 7.547 28.109 17.922 1 91.56 92 VAL B N 1
ATOM 2103 C CA . VAL B 1 92 ? 7.988 26.844 17.344 1 91.56 92 VAL B CA 1
ATOM 2104 C C . VAL B 1 92 ? 7.027 25.719 17.75 1 91.56 92 VAL B C 1
ATOM 2106 O O . VAL B 1 92 ? 6.41 25.781 18.828 1 91.56 92 VAL B O 1
ATOM 2109 N N . LEU B 1 93 ? 6.969 24.812 16.938 1 90.12 93 LEU B N 1
ATOM 2110 C CA . LEU B 1 93 ? 6.137 23.625 17.172 1 90.12 93 LEU B CA 1
ATOM 2111 C C . LEU B 1 93 ? 6.996 22.422 17.547 1 90.12 93 LEU B C 1
ATOM 2113 O O . LEU B 1 93 ? 8.078 22.234 17 1 90.12 93 LEU B O 1
ATOM 2117 N N . GLY B 1 94 ? 6.457 21.594 18.484 1 86.69 94 GLY B N 1
ATOM 2118 C CA . GLY B 1 94 ? 7.141 20.344 18.766 1 86.69 94 GLY B CA 1
ATOM 2119 C C . GLY B 1 94 ? 7.258 19.438 17.547 1 86.69 94 GLY B C 1
ATOM 2120 O O . GLY B 1 94 ? 6.348 19.391 16.719 1 86.69 94 GLY B O 1
ATOM 2121 N N . LEU B 1 95 ? 8.359 18.781 17.422 1 84 95 LEU B N 1
ATOM 2122 C CA . LEU B 1 95 ? 8.641 17.953 16.25 1 84 95 LEU B CA 1
ATOM 2123 C C . LEU B 1 95 ? 7.578 16.875 16.078 1 84 95 LEU B C 1
ATOM 2125 O O . LEU B 1 95 ? 7.113 16.641 14.961 1 84 95 LEU B O 1
ATOM 2129 N N . SER B 1 96 ? 7.078 16.297 17.094 1 88.56 96 SER B N 1
ATOM 2130 C CA . SER B 1 96 ? 6.086 15.227 17.031 1 88.56 96 SER B CA 1
ATOM 2131 C C . SER B 1 96 ? 4.723 15.766 16.609 1 88.56 96 SER B C 1
ATOM 2133 O O . SER B 1 96 ? 3.885 15.016 16.094 1 88.56 96 SER B O 1
ATOM 2135 N N . LYS B 1 97 ? 4.605 17.031 16.797 1 91.69 97 LYS B N 1
ATOM 2136 C CA . LYS B 1 97 ? 3.318 17.641 16.469 1 91.69 97 LYS B CA 1
ATOM 2137 C C . LYS B 1 97 ? 3.162 17.828 14.969 1 91.69 97 LYS B C 1
ATOM 2139 O O . LYS B 1 97 ? 2.047 17.781 14.445 1 91.69 97 LYS B O 1
ATOM 2144 N N . LEU B 1 98 ? 4.285 18.047 14.32 1 92.94 98 LEU B N 1
ATOM 2145 C CA . LEU B 1 98 ? 4.219 18.141 12.867 1 92.94 98 LEU B CA 1
ATOM 2146 C C . LEU B 1 98 ? 3.715 16.828 12.266 1 92.94 98 LEU B C 1
ATOM 2148 O O . LEU B 1 98 ? 2.885 16.844 11.352 1 92.94 98 LEU B O 1
ATOM 2152 N N . ALA B 1 99 ? 4.184 15.719 12.82 1 92.38 99 ALA B N 1
ATOM 2153 C CA . ALA B 1 99 ? 3.715 14.414 12.383 1 92.38 99 ALA B CA 1
ATOM 2154 C C . ALA B 1 99 ? 2.229 14.227 12.68 1 92.38 99 ALA B C 1
ATOM 2156 O O . ALA B 1 99 ? 1.482 13.695 11.859 1 92.38 99 ALA B O 1
ATOM 2157 N N . ARG B 1 100 ? 1.825 14.719 13.742 1 93.25 100 ARG B N 1
ATOM 2158 C CA . ARG B 1 100 ? 0.432 14.578 14.156 1 93.25 100 ARG B CA 1
ATOM 2159 C C . ARG B 1 100 ? -0.489 15.406 13.266 1 93.25 100 ARG B C 1
ATOM 2161 O O . ARG B 1 100 ? -1.579 14.961 12.906 1 93.25 100 ARG B O 1
ATOM 2168 N N . VAL B 1 101 ? -0.036 16.625 12.977 1 94.44 101 VAL B N 1
ATOM 2169 C CA . VAL B 1 101 ? -0.803 17.469 12.062 1 94.44 101 VAL B CA 1
ATOM 2170 C C . VAL B 1 101 ? -0.984 16.75 10.727 1 94.44 101 VAL B C 1
ATOM 2172 O O . VAL B 1 101 ? -2.088 16.719 10.18 1 94.44 101 VAL B O 1
ATOM 2175 N N . SER B 1 102 ? 0.085 16.172 10.219 1 95.62 102 SER B N 1
ATOM 2176 C CA . SER B 1 102 ? 0.017 15.422 8.969 1 95.62 102 SER B CA 1
ATOM 2177 C C . SER B 1 102 ? -0.976 14.273 9.055 1 95.62 102 SER B C 1
ATOM 2179 O O . SER B 1 102 ? -1.769 14.055 8.141 1 95.62 102 SER B O 1
ATOM 2181 N N . GLU B 1 103 ? -0.998 13.609 10.141 1 94.62 103 GLU B N 1
ATOM 2182 C CA . GLU B 1 103 ? -1.837 12.43 10.328 1 94.62 103 GLU B CA 1
ATOM 2183 C C . GLU B 1 103 ? -3.316 12.805 10.328 1 94.62 103 GLU B C 1
ATOM 2185 O O . GLU B 1 103 ? -4.145 12.07 9.781 1 94.62 103 GLU B O 1
ATOM 2190 N N . VAL B 1 104 ? -3.631 13.93 10.938 1 96.25 104 VAL B N 1
ATOM 2191 C CA . VAL B 1 104 ? -5.02 14.375 11.016 1 96.25 104 VAL B CA 1
ATOM 2192 C C . VAL B 1 104 ? -5.609 14.484 9.617 1 96.25 104 VAL B C 1
ATOM 2194 O O . VAL B 1 104 ? -6.738 14.055 9.375 1 96.25 104 VAL B O 1
ATOM 2197 N N . PHE B 1 105 ? -4.816 14.984 8.711 1 97.62 105 PHE B N 1
ATOM 2198 C CA . PHE B 1 105 ? -5.312 15.172 7.355 1 97.62 105 PHE B CA 1
ATOM 2199 C C . PHE B 1 105 ? -5.129 13.906 6.531 1 97.62 105 PHE B C 1
ATOM 2201 O O . PHE B 1 105 ? -5.938 13.617 5.648 1 97.62 105 PHE B O 1
ATOM 2208 N N . ALA B 1 106 ? -4.066 13.18 6.793 1 97.81 106 ALA B N 1
ATOM 2209 C CA . ALA B 1 106 ? -3.762 11.992 6.004 1 97.81 106 ALA B CA 1
ATOM 2210 C C . ALA B 1 106 ? -4.793 10.891 6.242 1 97.81 106 ALA B C 1
ATOM 2212 O O . ALA B 1 106 ? -5.078 10.094 5.352 1 97.81 106 ALA B O 1
ATOM 2213 N N . ARG B 1 107 ? -5.352 10.852 7.48 1 97.06 107 ARG B N 1
ATOM 2214 C CA . ARG B 1 107 ? -6.324 9.82 7.836 1 97.06 107 ARG B CA 1
ATOM 2215 C C . ARG B 1 107 ? -7.73 10.227 7.402 1 97.06 107 ARG B C 1
ATOM 2217 O O . ARG B 1 107 ? -8.664 10.195 8.203 1 97.06 107 ARG B O 1
ATOM 2224 N N . ARG B 1 108 ? -7.824 10.625 6.176 1 97.94 108 ARG B N 1
ATOM 2225 C CA . ARG B 1 108 ? -9.023 10.953 5.406 1 97.94 108 ARG B CA 1
ATOM 2226 C C . ARG B 1 108 ? -8.922 10.422 3.98 1 97.94 108 ARG B C 1
ATOM 2228 O O . ARG B 1 108 ? -7.863 9.938 3.57 1 97.94 108 ARG B O 1
ATOM 2235 N N . LEU B 1 109 ? -10.055 10.336 3.254 1 98.5 109 LEU B N 1
ATOM 2236 C CA . LEU B 1 109 ? -9.938 10.18 1.81 1 98.5 109 LEU B CA 1
ATOM 2237 C C . LEU B 1 109 ? -9.305 11.414 1.175 1 98.5 109 LEU B C 1
ATOM 2239 O O . LEU B 1 109 ? -9.805 12.531 1.356 1 98.5 109 LEU B O 1
ATOM 2243 N N . GLN B 1 110 ? -8.219 11.164 0.431 1 98.44 110 GLN B N 1
ATOM 2244 C CA . GLN B 1 110 ? -7.418 12.328 0.075 1 98.44 110 GLN B CA 1
ATOM 2245 C C . GLN B 1 110 ? -6.992 12.281 -1.39 1 98.44 110 GLN B C 1
ATOM 2247 O O . GLN B 1 110 ? -6.898 11.195 -1.977 1 98.44 110 GLN B O 1
ATOM 2252 N N . VAL B 1 111 ? -6.855 13.391 -2.008 1 98.31 111 VAL B N 1
ATOM 2253 C CA . VAL B 1 111 ? -5.996 13.68 -3.15 1 98.31 111 VAL B CA 1
ATOM 2254 C C . VAL B 1 111 ? -4.668 14.258 -2.668 1 98.31 111 VAL B C 1
ATOM 2256 O O . VAL B 1 111 ? -4.648 15.172 -1.834 1 98.31 111 VAL B O 1
ATOM 2259 N N . GLN B 1 112 ? -3.549 13.711 -3.141 1 98.5 112 GLN B N 1
ATOM 2260 C CA . GLN B 1 112 ? -2.25 14.055 -2.58 1 98.5 112 GLN B CA 1
ATOM 2261 C C . GLN B 1 112 ? -2.008 15.562 -2.65 1 98.5 112 GLN B C 1
ATOM 2263 O O . GLN B 1 112 ? -1.456 16.156 -1.72 1 98.5 112 GLN B O 1
ATOM 2268 N N . GLU B 1 113 ? -2.414 16.188 -3.74 1 98.5 113 GLU B N 1
ATOM 2269 C CA . GLU B 1 113 ? -2.268 17.641 -3.902 1 98.5 113 GLU B CA 1
ATOM 2270 C C . GLU B 1 113 ? -3.002 18.391 -2.801 1 98.5 113 GLU B C 1
ATOM 2272 O O . GLU B 1 113 ? -2.451 19.312 -2.205 1 98.5 113 GLU B O 1
ATOM 2277 N N . ARG B 1 114 ? -4.215 17.984 -2.551 1 98.44 114 ARG B N 1
ATOM 2278 C CA . ARG B 1 114 ? -5.031 18.609 -1.516 1 98.44 114 ARG B CA 1
ATOM 2279 C C . ARG B 1 114 ? -4.441 18.375 -0.131 1 98.44 114 ARG B C 1
ATOM 2281 O O . ARG B 1 114 ? -4.379 19.281 0.689 1 98.44 114 ARG B O 1
ATOM 2288 N N . LEU B 1 115 ? -4.012 17.156 0.071 1 98.75 115 LEU B N 1
ATOM 2289 C CA . LEU B 1 115 ? -3.4 16.797 1.346 1 98.75 115 LEU B CA 1
ATOM 2290 C C . LEU B 1 115 ? -2.189 17.672 1.638 1 98.75 115 LEU B C 1
ATOM 2292 O O . LEU B 1 115 ? -2.057 18.203 2.742 1 98.75 115 LEU B O 1
ATOM 2296 N N . THR B 1 116 ? -1.339 17.875 0.647 1 98.81 116 THR B N 1
ATOM 2297 C CA . THR B 1 116 ? -0.125 18.672 0.784 1 98.81 116 THR B CA 1
ATOM 2298 C C . THR B 1 116 ? -0.464 20.109 1.181 1 98.81 116 THR B C 1
ATOM 2300 O O . THR B 1 116 ? 0.135 20.656 2.107 1 98.81 116 THR B O 1
ATOM 2303 N N . LYS B 1 117 ? -1.434 20.625 0.587 1 98.75 117 LYS B N 1
ATOM 2304 C CA . LYS B 1 117 ? -1.866 22 0.86 1 98.75 117 LYS B CA 1
ATOM 2305 C C . LYS B 1 117 ? -2.475 22.109 2.254 1 98.75 117 LYS B C 1
ATOM 2307 O O . LYS B 1 117 ? -2.219 23.078 2.971 1 98.75 117 LYS B O 1
ATOM 2312 N N . GLN B 1 118 ? -3.291 21.188 2.594 1 98.44 118 GLN B N 1
ATOM 2313 C CA . GLN B 1 118 ? -3.953 21.172 3.895 1 98.44 118 GLN B CA 1
ATOM 2314 C C . GLN B 1 118 ? -2.936 21.203 5.031 1 98.44 118 GLN B C 1
ATOM 2316 O O . GLN B 1 118 ? -3.102 21.953 5.996 1 98.44 118 GLN B O 1
ATOM 2321 N N . ILE B 1 119 ? -1.901 20.422 4.887 1 98.25 119 ILE B N 1
ATOM 2322 C CA . ILE B 1 119 ? -0.877 20.375 5.926 1 98.25 119 ILE B CA 1
ATOM 2323 C C . ILE B 1 119 ? -0.172 21.719 6.023 1 98.25 119 ILE B C 1
ATOM 2325 O O . ILE B 1 119 ? -0.01 22.266 7.117 1 98.25 119 ILE B O 1
ATOM 2329 N N . ALA B 1 120 ? 0.212 22.297 4.898 1 98.5 120 ALA B N 1
ATOM 2330 C CA . ALA B 1 120 ? 0.898 23.594 4.879 1 98.5 120 ALA B CA 1
ATOM 2331 C C . ALA B 1 120 ? 0.04 24.672 5.516 1 98.5 120 ALA B C 1
ATOM 2333 O O . ALA B 1 120 ? 0.512 25.422 6.375 1 98.5 120 ALA B O 1
ATOM 2334 N N . ASN B 1 121 ? -1.211 24.719 5.133 1 98.19 121 ASN B N 1
ATOM 2335 C CA . ASN B 1 121 ? -2.125 25.734 5.648 1 98.19 121 ASN B CA 1
ATOM 2336 C C . ASN B 1 121 ? -2.355 25.578 7.148 1 98.19 121 ASN B C 1
ATOM 2338 O O . ASN B 1 121 ? -2.469 26.578 7.871 1 98.19 121 ASN B O 1
ATOM 2342 N N . ALA B 1 122 ? -2.449 24.375 7.504 1 96.69 122 ALA B N 1
ATOM 2343 C CA . ALA B 1 122 ? -2.666 24.109 8.922 1 96.69 122 ALA B CA 1
ATOM 2344 C C . ALA B 1 122 ? -1.511 24.641 9.766 1 96.69 122 ALA B C 1
ATOM 2346 O O . ALA B 1 122 ? -1.729 25.312 10.781 1 96.69 122 ALA B O 1
ATOM 2347 N N . ILE B 1 123 ? -0.291 24.359 9.352 1 95.12 123 ILE B N 1
ATOM 2348 C CA . ILE B 1 123 ? 0.889 24.797 10.086 1 95.12 123 ILE B CA 1
ATOM 2349 C C . ILE B 1 123 ? 0.964 26.328 10.062 1 95.12 123 ILE B C 1
ATOM 2351 O O . ILE B 1 123 ? 1.253 26.953 11.086 1 95.12 123 ILE B O 1
ATOM 2355 N N . MET B 1 124 ? 0.67 26.922 8.961 1 95.81 124 MET B N 1
ATOM 2356 C CA . MET B 1 124 ? 0.649 28.375 8.828 1 95.81 124 MET B CA 1
ATOM 2357 C C . MET B 1 124 ? -0.319 29 9.828 1 95.81 124 MET B C 1
ATOM 2359 O O . MET B 1 124 ? -0.002 30.016 10.461 1 95.81 124 MET B O 1
ATOM 2363 N N . GLY B 1 125 ? -1.448 28.328 9.938 1 93.56 125 GLY B N 1
ATOM 2364 C CA . GLY B 1 125 ? -2.49 28.844 10.812 1 93.56 125 GLY B CA 1
ATOM 2365 C C . GLY B 1 125 ? -2.182 28.656 12.281 1 93.56 125 GLY B C 1
ATOM 2366 O O . GLY B 1 125 ? -2.492 29.531 13.102 1 93.56 125 GLY B O 1
ATOM 2367 N N . VAL B 1 126 ? -1.497 27.594 12.609 1 90 126 VAL B N 1
ATOM 2368 C CA . VAL B 1 126 ? -1.311 27.188 14 1 90 126 VAL B CA 1
ATOM 2369 C C . VAL B 1 126 ? -0.201 28.031 14.633 1 90 126 VAL B C 1
ATOM 2371 O O . VAL B 1 126 ? -0.341 28.516 15.758 1 90 126 VAL B O 1
ATOM 2374 N N . ILE B 1 127 ? 0.92 28.281 13.898 1 90.56 127 ILE B N 1
ATOM 2375 C CA . ILE B 1 127 ? 2.027 28.922 14.594 1 90.56 127 ILE B CA 1
ATOM 2376 C C . ILE B 1 127 ? 2.404 30.219 13.875 1 90.56 127 ILE B C 1
ATOM 2378 O O . ILE B 1 127 ? 3.336 30.922 14.281 1 90.56 127 ILE B O 1
ATOM 2382 N N . GLU B 1 128 ? 1.696 30.5 12.75 1 94.06 128 GLU B N 1
ATOM 2383 C CA . GLU B 1 128 ? 1.868 31.75 12.016 1 94.06 128 GLU B CA 1
ATOM 2384 C C . GLU B 1 128 ? 3.346 32.062 11.773 1 94.06 128 GLU B C 1
ATOM 2386 O O . GLU B 1 128 ? 3.82 33.156 12.078 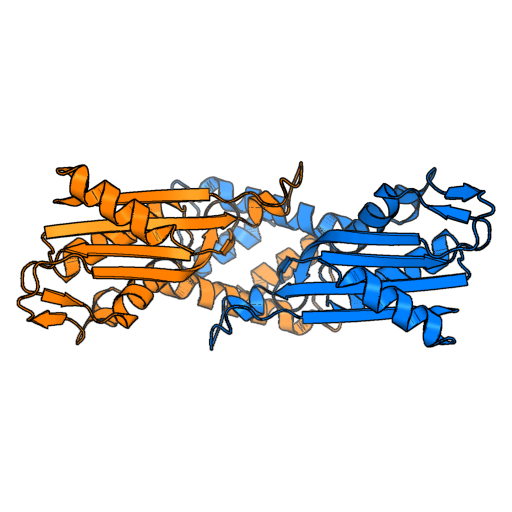1 94.06 128 GLU B O 1
ATOM 2391 N N . PRO B 1 129 ? 4.027 31.094 11.211 1 96.88 129 PRO B N 1
ATOM 2392 C CA . PRO B 1 129 ? 5.438 31.328 10.875 1 96.88 129 PRO B CA 1
ATOM 2393 C C . PRO B 1 129 ? 5.621 32.312 9.734 1 96.88 129 PRO B C 1
ATOM 2395 O O . PRO B 1 129 ? 4.637 32.812 9.172 1 96.88 129 PRO B O 1
ATOM 2398 N N . LYS B 1 130 ? 6.867 32.656 9.484 1 97.69 130 LYS B N 1
ATOM 2399 C CA . LYS B 1 130 ? 7.16 33.5 8.336 1 97.69 130 LYS B CA 1
ATOM 2400 C C . LYS B 1 130 ? 6.816 32.812 7.031 1 97.69 130 LYS B C 1
ATOM 2402 O O . LYS B 1 130 ? 6.492 33.438 6.035 1 97.69 130 LYS B O 1
ATOM 2407 N N . GLY B 1 131 ? 6.91 31.484 7.047 1 97.81 131 GLY B N 1
ATOM 2408 C CA . GLY B 1 131 ? 6.582 30.641 5.902 1 97.81 131 GLY B CA 1
ATOM 2409 C C . GLY B 1 131 ? 6.633 29.156 6.211 1 97.81 131 GLY B C 1
ATOM 2410 O O . GLY B 1 131 ? 7.191 28.75 7.234 1 97.81 131 GLY B O 1
ATOM 2411 N N . VAL B 1 132 ? 5.992 28.406 5.332 1 98.25 132 VAL B N 1
ATOM 2412 C CA . VAL B 1 132 ? 5.941 26.953 5.457 1 98.25 132 VAL B CA 1
ATOM 2413 C C . VAL B 1 132 ? 6.121 26.312 4.086 1 98.25 132 VAL B C 1
ATOM 2415 O O . VAL B 1 132 ? 5.633 26.828 3.08 1 98.25 132 VAL B O 1
ATOM 2418 N N . ALA B 1 133 ? 6.887 25.203 4.113 1 98.69 133 ALA B N 1
ATOM 2419 C CA . ALA B 1 133 ? 7.02 24.359 2.928 1 98.69 133 ALA B CA 1
ATOM 2420 C C . ALA B 1 133 ? 6.742 22.891 3.258 1 98.69 133 ALA B C 1
ATOM 2422 O O . ALA B 1 133 ? 7.254 22.359 4.25 1 98.69 133 ALA B O 1
ATOM 2423 N N . VAL B 1 134 ? 5.906 22.266 2.426 1 98.69 134 VAL B N 1
ATOM 2424 C CA . VAL B 1 134 ? 5.574 20.859 2.588 1 98.69 134 VAL B CA 1
ATOM 2425 C C . VAL B 1 134 ? 5.797 20.125 1.27 1 98.69 134 VAL B C 1
ATOM 2427 O O . VAL B 1 134 ? 5.398 20.594 0.207 1 98.69 134 VAL B O 1
ATOM 2430 N N . VAL B 1 135 ? 6.488 19.016 1.34 1 98.69 135 VAL B N 1
ATOM 2431 C CA . VAL B 1 135 ? 6.656 18.109 0.204 1 98.69 135 VAL B CA 1
ATOM 2432 C C . VAL B 1 135 ? 6.188 16.719 0.582 1 98.69 135 VAL B C 1
ATOM 2434 O O . VAL B 1 135 ? 6.539 16.203 1.649 1 98.69 135 VAL B O 1
ATOM 2437 N N . ILE B 1 136 ? 5.34 16.094 -0.297 1 98.44 136 ILE B N 1
ATOM 2438 C CA . ILE B 1 136 ? 4.93 14.703 -0.116 1 98.44 136 ILE B CA 1
ATOM 2439 C C . ILE B 1 136 ? 5.406 13.867 -1.299 1 98.44 136 ILE B C 1
ATOM 2441 O O . ILE B 1 136 ? 5.234 14.258 -2.455 1 98.44 136 ILE B O 1
ATOM 2445 N N . GLU B 1 137 ? 6.09 12.852 -1.03 1 97.75 137 GLU B N 1
ATOM 2446 C CA . GLU B 1 137 ? 6.398 11.789 -1.985 1 97.75 137 GLU B CA 1
ATOM 2447 C C . GLU B 1 137 ? 5.691 10.484 -1.612 1 97.75 137 GLU B C 1
ATOM 2449 O O . GLU B 1 137 ? 5.902 9.953 -0.522 1 97.75 137 GLU B O 1
ATOM 2454 N N . ALA B 1 138 ? 4.848 10.023 -2.541 1 96.69 138 ALA B N 1
ATOM 2455 C CA . ALA B 1 138 ? 4.051 8.859 -2.16 1 96.69 138 ALA B CA 1
ATOM 2456 C C . ALA B 1 138 ? 3.848 7.922 -3.346 1 96.69 138 ALA B C 1
ATOM 2458 O O . ALA B 1 138 ? 3.998 8.328 -4.5 1 96.69 138 ALA B O 1
ATOM 2459 N N . THR B 1 139 ? 3.656 6.68 -3.012 1 94.88 139 THR B N 1
ATOM 2460 C CA . THR B 1 139 ? 3.262 5.645 -3.959 1 94.88 139 THR B CA 1
ATOM 2461 C C . THR B 1 139 ? 1.795 5.27 -3.771 1 94.88 139 THR B C 1
ATOM 2463 O O . THR B 1 139 ? 1.363 4.965 -2.658 1 94.88 139 THR B O 1
ATOM 2466 N N . HIS B 1 140 ? 1.096 5.344 -4.887 1 96.06 140 HIS B N 1
ATOM 2467 C CA . HIS B 1 140 ? -0.329 5.035 -4.867 1 96.06 140 HIS B CA 1
ATOM 2468 C C . HIS B 1 140 ? -0.588 3.596 -5.293 1 96.06 140 HIS B C 1
ATOM 2470 O O . HIS B 1 140 ? -0.345 3.232 -6.445 1 96.06 140 HIS B O 1
ATOM 2476 N N . MET B 1 141 ? -1.184 2.85 -4.402 1 93.94 141 MET B N 1
ATOM 2477 C CA . MET B 1 141 ? -1.438 1.446 -4.715 1 93.94 141 MET B CA 1
ATOM 2478 C C . MET B 1 141 ? -2.461 1.313 -5.836 1 93.94 141 MET B C 1
ATOM 2480 O O . MET B 1 141 ? -2.418 0.358 -6.613 1 93.94 141 MET B O 1
ATOM 2484 N N . CYS B 1 142 ? -3.359 2.268 -5.945 1 93.31 142 CYS B N 1
ATOM 2485 C CA . CYS B 1 142 ? -4.355 2.225 -7.008 1 93.31 142 CYS B CA 1
ATOM 2486 C C . CYS B 1 142 ? -3.697 2.326 -8.383 1 93.31 142 CYS B C 1
ATOM 2488 O O . CYS B 1 142 ? -4.273 1.901 -9.383 1 93.31 142 CYS B O 1
ATOM 2490 N N . MET B 1 143 ? -2.488 2.846 -8.375 1 89.44 143 MET B N 1
ATOM 2491 C CA . MET B 1 143 ? -1.763 2.994 -9.633 1 89.44 143 MET B CA 1
ATOM 2492 C C . MET B 1 143 ? -0.819 1.817 -9.859 1 89.44 143 MET B C 1
ATOM 2494 O O . MET B 1 143 ? -0.678 1.336 -10.984 1 89.44 143 MET B O 1
ATOM 2498 N N . VAL B 1 144 ? -0.25 1.346 -8.805 1 88.19 144 VAL B N 1
ATOM 2499 C CA . VAL B 1 144 ? 0.835 0.385 -8.977 1 88.19 144 VAL B CA 1
ATOM 2500 C C . VAL B 1 144 ? 0.264 -1.029 -9.062 1 88.19 144 VAL B C 1
ATOM 2502 O O . VAL B 1 144 ? 0.898 -1.928 -9.625 1 88.19 144 VAL B O 1
ATOM 2505 N N . MET B 1 145 ? -0.91 -1.263 -8.562 1 87.06 145 MET B N 1
ATOM 2506 C CA . MET B 1 145 ? -1.474 -2.609 -8.539 1 87.06 145 MET B CA 1
ATOM 2507 C C . MET B 1 145 ? -2.332 -2.865 -9.773 1 87.06 145 MET B C 1
ATOM 2509 O O . MET B 1 145 ? -2.873 -3.961 -9.938 1 87.06 145 MET B O 1
ATOM 2513 N N . ARG B 1 146 ? -2.447 -1.886 -10.562 1 73.31 146 ARG B N 1
ATOM 2514 C CA . ARG B 1 146 ? -3.297 -2.078 -11.734 1 73.31 146 ARG B CA 1
ATOM 2515 C C . ARG B 1 146 ? -2.551 -1.717 -13.016 1 73.31 146 ARG B C 1
ATOM 2517 O O . ARG B 1 146 ? -1.613 -0.917 -12.992 1 73.31 146 ARG B O 1
ATOM 2524 N N . GLY B 1 147 ? -3.051 -2.361 -14.188 1 57.03 147 GLY B N 1
ATOM 2525 C CA . GLY B 1 147 ? -2.666 -1.984 -15.531 1 57.03 147 GLY B CA 1
ATOM 2526 C C . GLY B 1 147 ? -1.222 -2.314 -15.859 1 57.03 147 GLY B C 1
ATOM 2527 O O . GLY B 1 147 ? -0.707 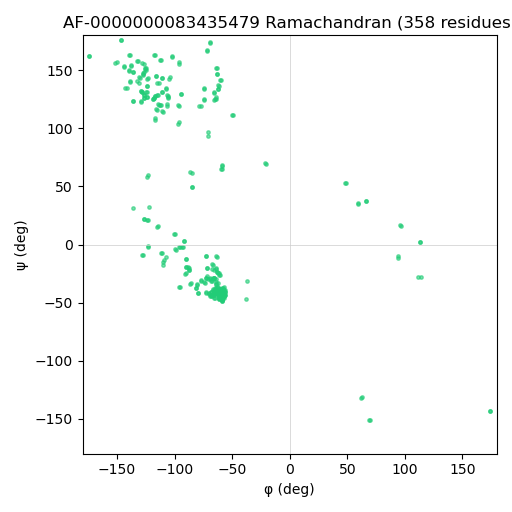-3.352 -15.438 1 57.03 147 GLY B O 1
ATOM 2528 N N . VAL B 1 148 ? -0.602 -1.422 -16.859 1 54.62 148 VAL B N 1
ATOM 2529 C CA . VAL B 1 148 ? 0.828 -1.548 -17.125 1 54.62 148 VAL B CA 1
ATOM 2530 C C . VAL B 1 148 ? 1.612 -1.306 -15.836 1 54.62 148 VAL B C 1
ATOM 2532 O O . VAL B 1 148 ? 1.556 -0.215 -15.266 1 54.62 148 VAL B O 1
ATOM 2535 N N . GLU B 1 149 ? 1.417 -2.193 -14.914 1 55.59 149 GLU B N 1
ATOM 2536 C CA . GLU B 1 149 ? 2.041 -2.164 -13.594 1 55.59 149 GLU B CA 1
ATOM 2537 C C . GLU B 1 149 ? 3.312 -1.321 -13.602 1 55.59 149 GLU B C 1
ATOM 2539 O O . GLU B 1 149 ? 4.273 -1.646 -14.305 1 55.59 149 GLU B O 1
ATOM 2544 N N . LYS B 1 150 ? 3.098 0.029 -13.734 1 58.09 150 LYS B N 1
ATOM 2545 C CA . LYS B 1 150 ? 4.273 0.889 -13.641 1 58.09 150 LYS B CA 1
ATOM 2546 C C . LYS B 1 150 ? 4.977 0.716 -12.297 1 58.09 150 LYS B C 1
ATOM 2548 O O . LYS B 1 150 ? 4.863 1.572 -11.414 1 58.09 150 LYS B O 1
ATOM 2553 N N . SER B 1 151 ? 5.547 -0.429 -12.086 1 64.56 151 SER B N 1
ATOM 2554 C CA . SER B 1 151 ? 6.293 -0.749 -10.867 1 64.56 151 SER B CA 1
ATOM 2555 C C . SER B 1 151 ? 7.309 0.341 -10.539 1 64.56 151 SER B C 1
ATOM 2557 O O . SER B 1 151 ? 7.949 0.892 -11.438 1 64.56 151 SER B O 1
ATOM 2559 N N . GLY B 1 152 ? 7.062 1.035 -9.484 1 72.19 152 GLY B N 1
ATOM 2560 C CA . GLY B 1 152 ? 8.102 1.935 -9.008 1 72.19 152 GLY B CA 1
ATOM 2561 C C . GLY B 1 152 ? 7.727 3.398 -9.133 1 72.19 152 GLY B C 1
ATOM 2562 O O . GLY B 1 152 ? 8.539 4.281 -8.836 1 72.19 152 GLY B O 1
ATOM 2563 N N . ALA B 1 153 ? 6.461 3.611 -9.617 1 83.94 153 ALA B N 1
ATOM 2564 C CA . ALA B 1 153 ? 6.086 5.012 -9.781 1 83.94 153 ALA B CA 1
ATOM 2565 C C . ALA B 1 153 ? 5.801 5.668 -8.438 1 83.94 153 ALA B C 1
ATOM 2567 O O . ALA B 1 153 ? 5.23 5.035 -7.539 1 83.94 153 ALA B O 1
ATOM 2568 N N . SER B 1 154 ? 6.348 6.852 -8.273 1 92.56 154 SER B N 1
ATOM 2569 C CA . SER B 1 154 ? 6.039 7.68 -7.117 1 92.56 154 SER B CA 1
ATOM 2570 C C . SER B 1 154 ? 5.598 9.078 -7.539 1 92.56 154 SER B C 1
ATOM 2572 O O . SER B 1 154 ? 5.965 9.555 -8.617 1 92.56 154 SER B O 1
ATOM 2574 N N . THR B 1 155 ? 4.719 9.672 -6.777 1 96.12 155 THR B N 1
ATOM 2575 C CA . THR B 1 155 ? 4.211 11.023 -7.008 1 96.12 155 THR B CA 1
ATOM 2576 C C . THR B 1 155 ? 4.785 12 -5.984 1 96.12 155 THR B C 1
ATOM 2578 O O . THR B 1 155 ? 4.871 11.68 -4.797 1 96.12 155 THR B O 1
ATOM 2581 N N . VAL B 1 156 ? 5.234 13.164 -6.484 1 97.75 156 VAL B N 1
ATOM 2582 C CA . VAL B 1 156 ? 5.742 14.203 -5.598 1 97.75 156 VAL B CA 1
ATOM 2583 C C . VAL B 1 156 ? 4.863 15.453 -5.707 1 97.75 156 VAL B C 1
ATOM 2585 O O . VAL B 1 156 ? 4.555 15.906 -6.812 1 97.75 156 VAL B O 1
ATOM 2588 N N . THR B 1 157 ? 4.375 15.977 -4.609 1 98.62 157 THR B N 1
ATOM 2589 C CA . THR B 1 157 ? 3.627 17.234 -4.543 1 98.62 157 THR B CA 1
ATOM 2590 C C . THR B 1 157 ? 4.262 18.188 -3.533 1 98.62 157 THR B C 1
ATOM 2592 O O . THR B 1 157 ? 4.945 17.75 -2.605 1 98.62 157 THR B O 1
ATOM 2595 N N . SER B 1 158 ? 4.109 19.516 -3.738 1 98.44 158 SER B N 1
ATOM 2596 C CA . SER B 1 158 ? 4.648 20.516 -2.828 1 98.44 158 SER B CA 1
ATOM 2597 C C . SER B 1 158 ? 3.666 21.656 -2.625 1 98.44 158 SER B C 1
ATOM 2599 O O . SER B 1 158 ? 2.82 21.922 -3.482 1 98.44 158 SER B O 1
ATOM 2601 N N . SER B 1 159 ? 3.693 22.25 -1.501 1 98.69 159 SER B N 1
ATOM 2602 C CA . SER B 1 159 ? 3 23.484 -1.136 1 98.69 159 SER B CA 1
ATOM 2603 C C . SER B 1 159 ? 3.91 24.422 -0.345 1 98.69 159 SER B C 1
ATOM 2605 O O . SER B 1 159 ? 4.496 24.016 0.663 1 98.69 159 SER B O 1
ATOM 2607 N N . VAL B 1 160 ? 4.062 25.641 -0.874 1 98.38 160 VAL B N 1
ATOM 2608 C CA . VAL B 1 160 ? 4.938 26.609 -0.227 1 98.38 160 VAL B CA 1
ATOM 2609 C C . VAL B 1 160 ? 4.152 27.891 0.083 1 98.38 160 VAL B C 1
ATOM 2611 O O . VAL B 1 160 ? 3.33 28.328 -0.722 1 98.38 160 VAL B O 1
ATOM 2614 N N . LEU B 1 161 ? 4.34 28.406 1.211 1 98.5 161 LEU B N 1
ATOM 2615 C CA . LEU B 1 161 ? 3.65 29.609 1.683 1 98.5 161 LEU B CA 1
ATOM 2616 C C . LEU B 1 161 ? 4.641 30.594 2.285 1 98.5 161 LEU B C 1
ATOM 2618 O O . LEU B 1 161 ? 5.75 30.219 2.666 1 98.5 161 LEU B O 1
ATOM 2622 N N . GLY B 1 162 ? 4.258 31.891 2.344 1 98 162 GLY B N 1
ATOM 2623 C CA . GLY B 1 162 ? 5.094 32.906 2.959 1 98 162 GLY B CA 1
ATOM 2624 C C . GLY B 1 162 ? 6.43 33.094 2.264 1 98 162 GLY B C 1
ATOM 2625 O O . GLY B 1 162 ? 6.488 33.188 1.037 1 98 162 GLY B O 1
ATOM 2626 N N . VAL B 1 163 ? 7.469 33.094 3.092 1 97.69 163 VAL B N 1
ATOM 2627 C CA . VAL B 1 163 ? 8.797 33.438 2.592 1 97.69 163 VAL B CA 1
ATOM 2628 C C . VAL B 1 163 ? 9.273 32.344 1.636 1 97.69 163 VAL B C 1
ATOM 2630 O O . VAL B 1 163 ? 10.125 32.594 0.773 1 97.69 163 VAL B O 1
ATOM 2633 N N . PHE B 1 164 ? 8.734 31.156 1.713 1 97.75 164 PHE B N 1
ATOM 2634 C CA . PHE B 1 164 ? 9.117 30.094 0.798 1 97.75 164 PHE B CA 1
ATOM 2635 C C . PHE B 1 164 ? 8.562 30.344 -0.596 1 97.75 164 PHE B C 1
ATOM 2637 O O . PHE B 1 164 ? 9.109 29.875 -1.589 1 97.75 164 PHE B O 1
ATOM 2644 N N . LYS B 1 165 ? 7.508 30.984 -0.638 1 97.31 165 LYS B N 1
ATOM 2645 C CA . LYS B 1 165 ? 6.895 31.328 -1.919 1 97.31 165 LYS B CA 1
ATOM 2646 C C . LYS B 1 165 ? 7.562 32.562 -2.533 1 97.31 165 LYS B C 1
ATOM 2648 O O . LYS B 1 165 ? 7.828 32.594 -3.736 1 97.31 165 LYS B O 1
ATOM 2653 N N . SER B 1 166 ? 7.945 33.531 -1.723 1 97.31 166 SER B N 1
ATOM 2654 C CA . SER B 1 166 ? 8.391 34.844 -2.211 1 97.31 166 SER B CA 1
ATOM 2655 C C . SER B 1 166 ? 9.898 34.844 -2.434 1 97.31 166 SER B C 1
ATOM 2657 O O . SER B 1 166 ? 10.398 35.656 -3.225 1 97.31 166 SER B O 1
ATOM 2659 N N . ASP B 1 167 ? 10.648 34 -1.745 1 96.75 167 ASP B N 1
ATOM 2660 C CA . ASP B 1 167 ? 12.109 34 -1.835 1 96.75 167 ASP B CA 1
ATOM 2661 C C . ASP B 1 167 ? 12.617 32.656 -2.408 1 96.75 167 ASP B C 1
ATOM 2663 O O . ASP B 1 167 ? 12.68 31.656 -1.699 1 96.75 167 ASP B O 1
ATOM 2667 N N . PRO B 1 168 ? 13.07 32.688 -3.562 1 95.75 168 PRO B N 1
ATOM 2668 C CA . PRO B 1 168 ? 13.531 31.438 -4.195 1 95.75 168 PRO B CA 1
ATOM 2669 C C . PRO B 1 168 ? 14.734 30.828 -3.475 1 95.75 168 PRO B C 1
ATOM 2671 O O . PRO B 1 168 ? 14.922 29.609 -3.518 1 95.75 168 PRO B O 1
ATOM 2674 N N . ARG B 1 169 ? 15.586 31.688 -2.898 1 96.12 169 ARG B N 1
ATOM 2675 C CA . ARG B 1 169 ? 16.734 31.172 -2.176 1 96.12 169 ARG B CA 1
ATOM 2676 C C . ARG B 1 169 ? 16.297 30.297 -1.003 1 96.12 169 ARG B C 1
ATOM 2678 O O . ARG B 1 169 ? 16.875 29.234 -0.762 1 96.12 169 ARG B O 1
ATOM 2685 N N . THR B 1 170 ? 15.258 30.672 -0.35 1 95.94 170 THR B N 1
ATOM 2686 C CA . THR B 1 170 ? 14.711 29.953 0.79 1 95.94 170 THR B CA 1
ATOM 2687 C C . THR B 1 170 ? 14.117 28.609 0.345 1 95.94 170 THR B C 1
ATOM 2689 O O . THR B 1 170 ? 14.375 27.578 0.964 1 95.94 170 THR B O 1
ATOM 2692 N N . ARG B 1 171 ? 13.398 28.656 -0.742 1 95.69 171 ARG B N 1
ATOM 2693 C CA . ARG B 1 171 ? 12.789 27.438 -1.288 1 95.69 171 ARG B CA 1
ATOM 2694 C C . ARG B 1 171 ? 13.852 26.438 -1.714 1 95.69 171 ARG B C 1
ATOM 2696 O O . ARG B 1 171 ? 13.742 25.25 -1.418 1 95.69 171 ARG B O 1
ATOM 2703 N N . SER B 1 172 ? 14.898 26.922 -2.367 1 96.25 172 SER B N 1
ATOM 2704 C CA . SER B 1 172 ? 15.977 26.078 -2.855 1 96.25 172 SER B CA 1
ATOM 2705 C C . SER B 1 172 ? 16.703 25.406 -1.702 1 96.25 172 SER B C 1
ATOM 2707 O O . SER B 1 172 ? 17.094 24.234 -1.8 1 96.25 172 SER B O 1
ATOM 2709 N N . GLU B 1 173 ? 16.906 26.109 -0.685 1 95 173 GLU B N 1
ATOM 2710 C CA . GLU B 1 173 ? 17.562 25.547 0.496 1 95 173 GLU B CA 1
ATOM 2711 C C . GLU B 1 173 ? 16.75 24.391 1.081 1 95 173 GLU B C 1
ATOM 2713 O O . GLU B 1 173 ? 17.297 23.344 1.386 1 95 173 GLU B O 1
ATOM 2718 N N . PHE B 1 174 ? 15.5 24.641 1.187 1 96.5 174 PHE B N 1
ATOM 2719 C CA . PHE B 1 174 ? 14.602 23.609 1.698 1 96.5 174 PHE B CA 1
ATOM 2720 C C . PHE B 1 174 ? 14.664 22.359 0.825 1 96.5 174 PHE B C 1
ATOM 2722 O O . PHE B 1 174 ? 14.891 21.25 1.325 1 96.5 174 PHE B O 1
ATOM 2729 N N . MET B 1 175 ? 14.562 22.516 -0.487 1 95.94 175 MET B N 1
ATOM 2730 C CA . MET B 1 175 ? 14.523 21.391 -1.429 1 95.94 175 MET B CA 1
ATOM 2731 C C . MET B 1 175 ? 15.828 20.609 -1.386 1 95.94 175 MET B C 1
ATOM 2733 O O . MET B 1 175 ? 15.82 19.375 -1.479 1 95.94 175 MET B O 1
ATOM 2737 N N . SER B 1 176 ? 16.891 21.281 -1.171 1 95.25 176 SER B N 1
ATOM 2738 C CA . SER B 1 176 ? 18.203 20.641 -1.132 1 95.25 176 SER B CA 1
ATOM 2739 C C . SER B 1 176 ? 18.359 19.781 0.125 1 95.25 176 SER B C 1
ATOM 2741 O O . SER B 1 176 ? 19.016 18.734 0.095 1 95.25 176 SER B O 1
ATOM 2743 N N . LEU B 1 177 ? 17.688 20.188 1.131 1 93.25 177 LEU B N 1
ATOM 2744 C CA . LEU B 1 177 ? 17.891 19.547 2.426 1 93.25 177 LEU B CA 1
ATOM 2745 C C . LEU B 1 177 ? 16.984 18.328 2.574 1 93.25 177 LEU B C 1
ATOM 2747 O O . LEU B 1 177 ? 17.266 17.438 3.383 1 93.25 177 LEU B O 1
ATOM 2751 N N . ILE B 1 178 ? 15.93 18.219 1.824 1 91.75 178 ILE B N 1
ATOM 2752 C CA . ILE B 1 178 ? 15.055 17.062 2 1 91.75 178 ILE B CA 1
ATOM 2753 C C . ILE B 1 178 ? 15.516 15.93 1.099 1 91.75 178 ILE B C 1
ATOM 2755 O O . ILE B 1 178 ? 15.102 14.781 1.277 1 91.75 178 ILE B O 1
ATOM 2759 N N . HIS B 1 179 ? 16.234 16.047 0.106 1 84.25 179 HIS B N 1
ATOM 2760 C CA . HIS B 1 179 ? 16.719 15.023 -0.814 1 84.25 179 HIS B CA 1
ATOM 2761 C C . HIS B 1 179 ? 18.062 14.445 -0.346 1 84.25 179 HIS B C 1
ATOM 2763 O O . HIS B 1 179 ? 18.562 13.477 -0.917 1 84.25 179 HIS B O 1
ATOM 2769 N N . ARG B 1 180 ? 18.719 15.078 0.63 1 65.94 180 ARG B N 1
ATOM 2770 C CA . ARG B 1 180 ? 20.047 14.602 0.996 1 65.94 180 ARG B CA 1
ATOM 2771 C C . ARG B 1 180 ? 19.969 13.258 1.716 1 65.94 180 ARG B C 1
ATOM 2773 O O . ARG B 1 180 ? 19.281 13.133 2.729 1 65.94 180 ARG B O 1
ATOM 2780 N N . LYS B 1 181 ? 20.094 12.148 1.003 1 47.78 181 LYS B N 1
ATOM 2781 C CA . LYS B 1 181 ? 20.422 10.859 1.623 1 47.78 181 LYS B CA 1
ATOM 2782 C C . LYS B 1 181 ? 21.75 10.922 2.369 1 47.78 181 LYS B C 1
ATOM 2784 O O . LYS B 1 181 ? 22.656 11.641 1.96 1 47.78 181 LYS B O 1
#

Solvent-accessible surface area (backbone atoms only — not comparable to full-atom values): 18626 Å² total; per-residue (Å²): 87,38,66,29,41,44,48,41,37,44,70,68,70,45,63,51,78,39,91,70,30,59,59,18,27,55,43,25,41,52,50,51,48,60,45,31,45,18,74,80,53,54,68,67,78,71,44,81,82,40,73,37,82,36,98,44,80,56,78,46,75,53,63,75,36,80,39,55,30,25,30,37,51,45,70,32,50,29,40,39,31,35,30,41,35,34,26,33,56,49,30,42,68,44,73,70,46,56,55,49,55,43,44,40,59,30,13,23,74,32,51,70,66,57,46,32,40,52,44,32,52,49,52,41,68,72,47,50,36,53,20,28,37,24,38,36,41,32,34,46,46,70,53,42,67,37,82,81,51,47,75,83,60,67,48,75,41,71,26,61,34,53,47,36,58,76,32,65,70,55,36,51,52,54,58,57,60,69,67,62,123,86,37,66,30,40,43,48,42,38,46,69,68,72,44,63,53,78,37,92,69,31,60,59,16,29,55,43,26,40,52,49,51,47,60,45,32,45,19,74,80,53,52,68,66,80,70,45,77,85,39,73,37,82,37,98,44,77,57,78,46,75,52,63,75,36,81,39,57,32,26,30,38,52,45,71,31,50,29,38,39,31,35,32,41,36,34,25,32,56,49,30,42,66,44,74,69,44,57,54,49,53,44,44,40,58,30,13,24,74,33,52,69,65,57,46,32,40,52,44,30,53,48,52,42,68,74,49,49,37,52,20,28,36,23,38,36,41,31,35,46,46,71,54,43,68,36,82,84,49,47,76,84,61,68,48,77,42,71,28,59,34,53,47,36,59,76,32,64,70,54,36,51,52,52,58,57,62,68,67,63,124